Protein AF-A0A8T4JLV1-F1 (afdb_monomer_lite)

Secondary structure (DSSP, 8-state):
-----S-GGGHHHHHHHHHHHHHHHTT-SEEE--S-SGGGG---SSTT-----SS-HHHHHHHHHHHHHHHTS--EEE-TTTT--HHHHHHH-S-GGGGGG----SS--S--S-TTS-B-SSSHHHHHHHHHHHHHT-----BS--TTT-TT---HHHHHHHHHHHHHHH-TTSS-HHHHHHHHHTT-HHHHHHHHHHHHHHHHHHHHTT----HHHHHHHHHHHHHH-HHHHHHHHHHHHTT-S---TT-B--

pLDDT: mean 89.98, std 13.87, range [29.8, 98.81]

Structure (mmCIF, N/CA/C/O backbone):
data_AF-A0A8T4JLV1-F1
#
_entry.id   AF-A0A8T4JLV1-F1
#
loop_
_atom_site.group_PDB
_atom_site.id
_atom_site.type_symbol
_atom_site.label_atom_id
_atom_site.label_alt_id
_atom_site.label_comp_id
_atom_site.label_asym_id
_atom_site.label_entity_id
_atom_site.label_seq_id
_atom_site.pdbx_PDB_ins_code
_atom_site.Cartn_x
_atom_site.Cartn_y
_atom_site.Cartn_z
_atom_site.occupancy
_atom_site.B_iso_or_equiv
_atom_site.auth_seq_id
_atom_site.auth_comp_id
_atom_site.auth_asym_id
_atom_site.auth_atom_id
_atom_site.pdbx_PDB_model_num
ATOM 1 N N . PRO A 1 1 ? -9.465 26.070 -8.822 1.00 33.81 1 PRO A N 1
ATOM 2 C CA . PRO A 1 1 ? -9.390 26.276 -7.356 1.00 33.81 1 PRO A CA 1
ATOM 3 C C . PRO A 1 1 ? -10.645 25.724 -6.654 1.00 33.81 1 PRO A C 1
ATOM 5 O O . PRO A 1 1 ? -11.703 26.342 -6.712 1.00 33.81 1 PRO A O 1
ATOM 8 N N . MET A 1 2 ? -10.567 24.531 -6.053 1.00 29.80 2 MET A N 1
ATOM 9 C CA . MET A 1 2 ? -11.657 24.045 -5.199 1.00 29.80 2 MET A CA 1
ATOM 10 C C . MET A 1 2 ? -11.529 24.688 -3.819 1.00 29.80 2 MET A C 1
ATOM 12 O O . MET A 1 2 ? -10.683 24.286 -3.025 1.00 29.80 2 MET A O 1
ATOM 16 N N . TYR A 1 3 ? -12.393 25.656 -3.535 1.00 34.25 3 TYR A N 1
ATOM 17 C CA . TYR A 1 3 ? -12.687 26.097 -2.178 1.00 34.25 3 TYR A CA 1
ATOM 18 C C . TYR A 1 3 ? -13.429 24.958 -1.464 1.00 34.25 3 TYR A C 1
ATOM 20 O O . TYR A 1 3 ? -14.642 24.821 -1.598 1.00 34.25 3 TYR A O 1
ATOM 28 N N . SER A 1 4 ? -12.710 24.064 -0.778 1.00 41.25 4 SER A N 1
ATOM 29 C CA . SER A 1 4 ? -13.351 23.154 0.174 1.00 41.25 4 SER A CA 1
ATOM 30 C C . SER A 1 4 ? -13.390 23.835 1.537 1.00 41.25 4 SER A C 1
ATOM 32 O O . SER A 1 4 ? -12.412 23.788 2.282 1.00 41.25 4 SER A O 1
ATOM 34 N N . GLU A 1 5 ? -14.509 24.474 1.861 1.00 40.12 5 GLU A N 1
ATOM 35 C CA . GLU A 1 5 ? -14.804 24.857 3.239 1.00 40.12 5 GLU A CA 1
ATOM 36 C C . GLU A 1 5 ? -15.162 23.589 4.024 1.00 40.12 5 GLU A C 1
ATOM 38 O O . GLU A 1 5 ? -16.174 22.934 3.776 1.00 40.12 5 GLU A O 1
ATOM 43 N N . GLY A 1 6 ? -14.258 23.177 4.914 1.00 49.97 6 GLY A N 1
ATOM 44 C CA . GLY A 1 6 ? -14.399 21.988 5.749 1.00 49.97 6 GLY A CA 1
ATOM 45 C C . GLY A 1 6 ? -13.053 21.334 6.053 1.00 49.97 6 GLY A C 1
ATOM 46 O O . GLY A 1 6 ? -12.211 21.161 5.171 1.00 49.97 6 GLY A O 1
ATOM 47 N N . TYR A 1 7 ? -12.847 20.926 7.306 1.00 54.38 7 TYR A N 1
ATOM 48 C CA . TYR A 1 7 ? -11.649 20.194 7.719 1.00 54.38 7 TYR A CA 1
ATOM 49 C C . TYR A 1 7 ? -11.702 18.754 7.186 1.00 54.38 7 TYR A C 1
ATOM 51 O O . TYR A 1 7 ? -12.070 17.824 7.905 1.00 54.38 7 TYR A O 1
ATOM 59 N N . SER A 1 8 ? -11.314 18.549 5.920 1.00 63.25 8 SER A N 1
ATOM 60 C CA . SER A 1 8 ? -11.191 17.220 5.288 1.00 63.25 8 SER A CA 1
ATOM 61 C C . SER A 1 8 ? -10.374 16.240 6.144 1.00 63.25 8 SER A C 1
ATOM 63 O O . SER A 1 8 ? -10.657 15.043 6.166 1.00 63.25 8 SER A O 1
ATOM 65 N N . GLN A 1 9 ? -9.434 16.774 6.931 1.00 66.88 9 GLN A N 1
ATOM 66 C CA . GLN A 1 9 ? -8.598 16.076 7.906 1.00 66.88 9 GLN A CA 1
ATOM 67 C C . GLN A 1 9 ? -9.385 15.304 8.983 1.00 66.88 9 GLN A C 1
ATOM 69 O O . GLN A 1 9 ? -8.886 14.295 9.472 1.00 66.88 9 GLN A O 1
ATOM 74 N N . LEU A 1 10 ? -10.613 15.716 9.328 1.00 73.94 10 LEU A N 1
ATOM 75 C CA . LEU A 1 10 ? -11.436 15.072 10.368 1.00 73.94 10 LEU A CA 1
ATOM 76 C C . LEU A 1 10 ? -12.445 14.054 9.824 1.00 73.94 10 LEU A C 1
ATOM 78 O O . LEU A 1 10 ? -13.174 13.427 10.593 1.00 73.94 10 LEU A O 1
ATOM 82 N N . ARG A 1 11 ? -12.491 13.840 8.506 1.00 81.06 11 ARG A N 1
ATOM 83 C CA . ARG A 1 11 ? -13.466 12.935 7.884 1.00 81.06 11 ARG A CA 1
ATOM 84 C C . ARG A 1 11 ? -13.368 11.504 8.417 1.00 81.06 11 ARG A C 1
ATOM 86 O O . ARG A 1 11 ? -14.382 10.891 8.730 1.00 81.06 11 ARG A O 1
ATOM 93 N N . GLY A 1 12 ? -12.150 10.983 8.561 1.00 82.75 12 GLY A N 1
ATOM 94 C CA . GLY A 1 12 ? -11.947 9.643 9.115 1.00 82.75 12 GLY A CA 1
ATOM 95 C C . GLY A 1 12 ? -12.344 9.530 10.580 1.00 82.75 12 GLY A C 1
ATOM 96 O O . GLY A 1 12 ? -12.951 8.540 10.978 1.00 82.75 12 GLY A O 1
ATOM 97 N N . PHE A 1 13 ? -12.088 10.581 11.362 1.00 88.56 13 PHE A N 1
ATOM 98 C CA . PHE A 1 13 ? -12.546 10.663 12.744 1.00 88.56 13 PHE A CA 1
ATOM 99 C C . PHE A 1 13 ? -14.074 10.564 12.822 1.00 88.56 13 PHE A C 1
ATOM 101 O O . PHE A 1 13 ? -14.594 9.741 13.571 1.00 88.56 13 PHE A O 1
ATOM 108 N N . PHE A 1 14 ? -14.787 11.327 11.987 1.00 89.25 14 PHE A N 1
ATOM 109 C CA . PHE A 1 14 ? -16.244 11.251 11.891 1.00 89.25 14 PHE A CA 1
ATOM 110 C C . PHE A 1 14 ? -16.726 9.843 11.508 1.00 89.25 14 PHE A C 1
ATOM 112 O O . PHE A 1 14 ? -17.541 9.275 12.228 1.00 89.25 14 PHE A O 1
ATOM 119 N N . TYR A 1 15 ? -16.179 9.236 10.447 1.00 90.50 15 TYR A N 1
ATOM 120 C CA . TYR A 1 15 ? -16.580 7.892 10.003 1.00 90.50 15 TYR A CA 1
ATOM 121 C C . TYR A 1 15 ? -16.406 6.828 11.083 1.00 90.50 15 TYR A C 1
ATOM 123 O O . TYR A 1 15 ? -17.298 6.008 11.304 1.00 90.50 15 TYR A O 1
ATOM 131 N N . VAL A 1 16 ? -15.275 6.856 11.785 1.00 92.69 16 VAL A N 1
ATOM 132 C CA . VAL A 1 16 ? -14.993 5.889 12.845 1.00 92.69 16 VAL A CA 1
ATOM 133 C C . VAL A 1 16 ? -15.922 6.104 14.040 1.00 92.69 16 VAL A C 1
ATOM 135 O O . VAL A 1 16 ? -16.451 5.128 14.566 1.00 92.69 16 VAL A O 1
ATOM 138 N N . LEU A 1 17 ? -16.199 7.353 14.431 1.00 93.94 17 LEU A N 1
ATOM 139 C CA . LEU A 1 17 ? -17.166 7.642 15.494 1.00 93.94 17 LEU A CA 1
ATOM 140 C C . LEU A 1 17 ? -18.595 7.227 15.126 1.00 93.94 17 LEU A C 1
ATOM 142 O O . LEU A 1 17 ? -19.293 6.656 15.964 1.00 93.94 17 LEU A O 1
ATOM 146 N N . SER A 1 18 ? -19.028 7.454 13.884 1.00 94.50 18 SER A N 1
ATOM 147 C CA . SER A 1 18 ? -20.318 6.953 13.393 1.00 94.50 18 SER A CA 1
ATOM 148 C C . SER A 1 18 ? -20.384 5.425 13.472 1.00 94.50 18 SER A C 1
ATOM 150 O O . SER A 1 18 ? -21.377 4.870 13.947 1.00 94.50 18 SER A O 1
ATOM 152 N N . GLY A 1 19 ? -19.298 4.743 13.092 1.00 94.88 19 GLY A N 1
ATOM 153 C CA . GLY A 1 19 ? -19.145 3.302 13.280 1.00 94.88 19 GLY A CA 1
ATOM 154 C C . GLY A 1 19 ? -19.264 2.885 14.749 1.00 94.88 19 GLY A C 1
ATOM 155 O O . GLY A 1 19 ? -19.955 1.913 15.052 1.00 94.88 19 GLY A O 1
ATOM 156 N N . SER A 1 20 ? -18.662 3.641 15.672 1.00 96.12 20 SER A N 1
ATOM 157 C CA . SER A 1 20 ? -18.755 3.407 17.120 1.00 96.12 20 SER A CA 1
ATOM 158 C C . SER A 1 20 ? -20.165 3.539 17.672 1.00 96.12 20 SER A C 1
ATOM 160 O O . SER A 1 20 ? -20.580 2.687 18.458 1.00 96.12 20 SER A O 1
ATOM 162 N N . ILE A 1 21 ? -20.922 4.549 17.234 1.00 96.75 21 ILE A N 1
ATOM 163 C CA . ILE A 1 21 ? -22.336 4.702 17.600 1.00 96.75 21 ILE A CA 1
ATOM 164 C C . ILE A 1 21 ? -23.115 3.458 17.168 1.00 96.75 21 ILE A C 1
ATOM 166 O O . ILE A 1 21 ? -23.803 2.841 17.982 1.00 96.75 21 ILE A O 1
ATOM 170 N N . TYR A 1 22 ? -22.968 3.047 15.906 1.00 96.81 22 TYR A N 1
ATOM 171 C CA . TYR A 1 22 ? -23.668 1.876 15.382 1.00 96.81 22 TYR A CA 1
ATOM 172 C C . TYR A 1 22 ? -23.269 0.586 16.112 1.00 96.81 22 TYR A C 1
ATOM 174 O O . TYR A 1 22 ? -24.130 -0.203 16.505 1.00 96.81 22 TYR A O 1
ATOM 182 N N . ALA A 1 23 ? -21.971 0.390 16.355 1.00 96.56 23 ALA A N 1
ATOM 183 C CA . ALA A 1 23 ? -21.460 -0.755 17.097 1.00 96.56 23 ALA A CA 1
ATOM 184 C C . ALA A 1 23 ? -22.033 -0.811 18.518 1.00 96.56 23 ALA A C 1
ATOM 186 O O . ALA A 1 23 ? -22.424 -1.884 18.980 1.00 96.56 23 ALA A O 1
ATOM 187 N N . ASN A 1 24 ? -22.143 0.336 19.195 1.00 95.69 24 ASN A N 1
ATOM 188 C CA . ASN A 1 24 ? -22.768 0.415 20.508 1.00 95.69 24 ASN A CA 1
ATOM 189 C C . ASN A 1 24 ? -24.252 0.018 20.454 1.00 95.69 24 ASN A C 1
ATOM 191 O O . ASN A 1 24 ? -24.665 -0.870 21.196 1.00 95.69 24 ASN A O 1
ATOM 195 N N . LEU A 1 25 ? -25.024 0.595 19.524 1.00 96.62 25 LEU A N 1
ATOM 196 C CA . LEU A 1 25 ? -26.450 0.286 19.340 1.00 96.62 25 LEU A CA 1
ATOM 197 C C . LEU A 1 25 ? -26.708 -1.194 19.021 1.00 96.62 25 LEU A C 1
ATOM 199 O O . LEU A 1 25 ? -27.729 -1.749 19.418 1.00 96.62 25 LEU A O 1
ATOM 203 N N . LYS A 1 26 ? -25.785 -1.849 18.311 1.00 97.19 26 LYS A N 1
ATOM 204 C CA . LYS A 1 26 ? -25.859 -3.281 17.981 1.00 97.19 26 LYS A CA 1
ATOM 205 C C . LYS A 1 26 ? -25.170 -4.188 18.997 1.00 97.19 26 LYS A C 1
ATOM 207 O O . LYS A 1 26 ? -25.025 -5.379 18.743 1.00 97.19 26 LYS A O 1
ATOM 212 N N . ASN A 1 27 ? -24.731 -3.651 20.136 1.00 95.62 27 ASN A N 1
ATOM 213 C CA . ASN A 1 27 ? -23.959 -4.373 21.147 1.00 95.62 27 ASN A CA 1
ATOM 214 C C . ASN A 1 27 ? -22.678 -5.050 20.620 1.00 95.62 27 ASN A C 1
ATOM 216 O O . ASN A 1 27 ? -22.090 -5.886 21.312 1.00 95.62 27 ASN A O 1
ATOM 220 N N . ALA A 1 28 ? -22.168 -4.632 19.462 1.00 96.31 28 ALA A N 1
ATOM 221 C CA . ALA A 1 28 ? -20.918 -5.126 18.912 1.00 96.31 28 ALA A CA 1
ATOM 222 C C . ALA A 1 28 ? -19.736 -4.759 19.825 1.00 96.31 28 ALA A C 1
ATOM 224 O O . ALA A 1 28 ? -19.749 -3.758 20.549 1.00 96.31 28 ALA A O 1
ATOM 225 N N . LYS A 1 29 ? -18.711 -5.613 19.818 1.00 94.62 29 LYS A N 1
ATOM 226 C CA . LYS A 1 29 ? -17.467 -5.424 20.586 1.00 94.62 29 LYS A CA 1
ATOM 227 C C . LYS A 1 29 ? -16.304 -4.959 19.711 1.00 94.62 29 LYS A C 1
ATOM 229 O O . LYS A 1 29 ? -15.265 -4.568 20.239 1.00 94.62 29 LYS A O 1
ATOM 234 N N . GLN A 1 30 ? -16.462 -5.049 18.393 1.00 96.06 30 GLN A N 1
ATOM 235 C CA . GLN A 1 30 ? -15.403 -4.858 17.414 1.00 96.06 30 GLN A CA 1
ATOM 236 C C . GLN A 1 30 ? -15.885 -3.988 16.257 1.00 96.06 30 GLN A C 1
ATOM 238 O O . GLN A 1 30 ? -17.027 -4.110 15.818 1.00 96.06 30 GLN A O 1
ATOM 243 N N . ILE A 1 31 ? -14.981 -3.151 15.756 1.00 96.06 31 ILE A N 1
ATOM 244 C CA . ILE A 1 31 ? -15.125 -2.413 14.503 1.00 96.06 31 ILE A CA 1
ATOM 245 C C . ILE A 1 31 ? -13.941 -2.774 13.626 1.00 96.06 31 ILE A C 1
ATOM 247 O O . ILE A 1 31 ? -12.799 -2.600 14.044 1.00 96.06 31 ILE A O 1
ATOM 251 N N . PHE A 1 32 ? -14.210 -3.253 12.416 1.00 96.44 32 PHE A N 1
ATOM 252 C CA . PHE A 1 32 ? -13.172 -3.520 11.429 1.00 96.44 32 PHE A CA 1
ATOM 253 C C . PHE A 1 32 ? -12.915 -2.270 10.595 1.00 96.44 32 PHE A C 1
ATOM 255 O O . PHE A 1 32 ? -13.824 -1.733 9.966 1.00 96.44 32 PHE A O 1
ATOM 262 N N . ILE A 1 33 ? -11.664 -1.825 10.580 1.00 95.50 33 ILE A N 1
ATOM 263 C CA . ILE A 1 33 ? -11.191 -0.689 9.795 1.00 95.50 33 ILE A CA 1
ATOM 264 C C . ILE A 1 33 ? -10.319 -1.253 8.677 1.00 95.50 33 ILE A C 1
ATOM 266 O O . ILE A 1 33 ? -9.163 -1.626 8.883 1.00 95.50 33 ILE A O 1
ATOM 270 N N . THR A 1 34 ? -10.905 -1.373 7.490 1.00 93.25 34 THR A N 1
ATOM 271 C CA . THR A 1 34 ? -10.303 -2.085 6.353 1.00 93.25 34 THR A CA 1
ATOM 272 C C . THR A 1 34 ? -9.511 -1.181 5.412 1.00 93.25 34 THR A C 1
ATOM 274 O O . THR A 1 34 ? -8.708 -1.682 4.630 1.00 93.25 34 THR A O 1
ATOM 277 N N . GLU A 1 35 ? -9.681 0.141 5.498 1.00 89.62 35 GLU A N 1
ATOM 278 C CA . GLU A 1 35 ? -8.836 1.128 4.812 1.00 89.62 35 GLU A CA 1
ATOM 279 C C . GLU A 1 35 ? -7.519 1.315 5.588 1.00 89.62 35 GLU A C 1
ATOM 281 O O . GLU A 1 35 ? -7.279 2.338 6.221 1.00 89.62 35 GLU A O 1
ATOM 286 N N . CYS A 1 36 ? -6.673 0.289 5.607 1.00 91.94 36 CYS A N 1
ATOM 287 C CA . CYS A 1 36 ? -5.361 0.308 6.257 1.00 91.94 36 CYS A CA 1
ATOM 288 C C . CYS A 1 36 ? -4.278 -0.301 5.349 1.00 91.94 36 CYS A C 1
ATOM 290 O O . CYS A 1 36 ? -4.576 -0.825 4.275 1.00 91.94 36 CYS A O 1
ATOM 292 N N . GLY A 1 37 ? -3.012 -0.165 5.749 1.00 94.75 37 GLY A N 1
ATOM 293 C CA . GLY A 1 37 ? -1.842 -0.527 4.944 1.00 94.75 37 GLY A CA 1
ATOM 294 C C . GLY A 1 37 ? -0.901 0.671 4.764 1.00 94.75 37 GLY A C 1
ATOM 295 O O . GLY A 1 37 ? -0.980 1.621 5.537 1.00 94.75 37 GLY A O 1
ATOM 296 N N . PRO A 1 38 ? -0.026 0.695 3.744 1.00 94.94 38 PRO A N 1
ATOM 297 C CA . PRO A 1 38 ? 0.956 1.769 3.557 1.00 94.94 38 PRO A CA 1
ATOM 298 C C . PRO A 1 38 ? 0.347 3.179 3.537 1.00 94.94 38 PRO A C 1
ATOM 300 O O . PRO A 1 38 ? 0.892 4.104 4.133 1.00 94.94 38 PRO A O 1
ATOM 303 N N . THR A 1 39 ? -0.818 3.343 2.906 1.00 90.38 39 THR A N 1
ATOM 304 C CA . THR A 1 39 ? -1.464 4.651 2.723 1.00 90.38 39 THR A CA 1
ATOM 305 C C . THR A 1 39 ? -1.964 5.276 4.027 1.00 90.38 39 THR A C 1
ATOM 307 O O . THR A 1 39 ? -2.104 6.494 4.092 1.00 90.38 39 THR A O 1
ATOM 310 N N . MET A 1 40 ? -2.177 4.488 5.090 1.00 92.31 40 MET A N 1
ATOM 311 C CA . MET A 1 40 ? -2.604 5.023 6.390 1.00 92.31 40 MET A CA 1
ATOM 312 C C . MET A 1 40 ? -1.504 5.834 7.089 1.00 92.31 40 MET A C 1
ATOM 314 O O . MET A 1 40 ? -1.811 6.670 7.933 1.00 92.31 40 MET A O 1
ATOM 318 N N . TYR A 1 41 ? -0.235 5.592 6.741 1.00 91.75 41 TYR A N 1
ATOM 319 C CA . TYR A 1 41 ? 0.924 6.304 7.290 1.00 91.75 41 TYR A CA 1
ATOM 320 C C . TYR A 1 41 ? 1.316 7.523 6.459 1.00 91.75 41 TYR A C 1
ATOM 322 O O . TYR A 1 41 ? 2.354 8.114 6.729 1.00 91.75 41 TYR A O 1
ATOM 330 N N . GLN A 1 42 ? 0.503 7.887 5.461 1.00 83.50 42 GLN A N 1
ATOM 331 C CA . GLN A 1 42 ? 0.612 9.150 4.735 1.00 83.50 42 GLN A CA 1
ATOM 332 C C . GLN A 1 42 ? 2.036 9.453 4.251 1.00 83.50 42 GLN A C 1
ATOM 334 O O . GLN A 1 42 ? 2.690 10.354 4.773 1.00 83.50 42 GLN A O 1
ATOM 339 N N . MET A 1 43 ? 2.525 8.700 3.261 1.00 80.88 43 MET A N 1
ATOM 340 C CA . MET A 1 43 ? 3.782 9.065 2.601 1.00 80.88 43 MET A CA 1
ATOM 341 C C . MET A 1 43 ? 3.676 10.491 2.074 1.00 80.88 43 MET A C 1
ATOM 343 O O . MET A 1 43 ? 2.822 10.766 1.232 1.00 80.88 43 MET A O 1
ATOM 347 N N . ARG A 1 44 ? 4.543 11.365 2.576 1.00 82.75 44 ARG A N 1
ATOM 348 C CA . ARG A 1 44 ? 4.767 12.686 2.003 1.00 82.75 44 ARG A CA 1
ATOM 349 C C . ARG A 1 44 ? 5.814 12.534 0.911 1.00 82.75 44 ARG A C 1
ATOM 351 O O . ARG A 1 44 ? 6.849 11.923 1.151 1.00 82.75 44 ARG A O 1
ATOM 358 N N . PHE A 1 45 ? 5.524 13.046 -0.275 1.00 83.44 45 PHE A N 1
ATOM 359 C CA . PHE A 1 45 ? 6.475 13.183 -1.375 1.00 83.44 45 PHE A CA 1
ATOM 360 C C . PHE A 1 45 ? 7.162 14.551 -1.349 1.00 83.44 45 PHE A C 1
ATOM 362 O O . PHE A 1 45 ? 8.237 14.701 -1.915 1.00 83.44 45 PHE A O 1
ATOM 369 N N . SER A 1 46 ? 6.557 15.527 -0.670 1.00 77.25 46 SER A N 1
ATOM 370 C CA . SER A 1 46 ? 7.092 16.867 -0.449 1.00 77.25 46 SER A CA 1
ATOM 371 C C . SER A 1 46 ? 6.745 17.375 0.958 1.00 77.25 46 SER A C 1
ATOM 373 O O . SER A 1 46 ? 5.690 17.015 1.495 1.00 77.25 46 SER A O 1
ATOM 375 N N . PRO A 1 47 ? 7.552 18.276 1.554 1.00 71.25 47 PRO A N 1
ATOM 376 C CA . PRO A 1 47 ? 7.213 18.940 2.815 1.00 71.25 47 PRO A CA 1
ATOM 377 C C . PRO A 1 47 ? 5.853 19.656 2.816 1.00 71.25 47 PRO A C 1
ATOM 379 O O . PRO A 1 47 ? 5.240 19.795 3.873 1.00 71.25 47 PRO A O 1
ATOM 382 N N . MET A 1 48 ? 5.372 20.097 1.648 1.00 72.62 48 MET A N 1
ATOM 383 C CA . MET A 1 48 ? 4.111 20.839 1.505 1.00 72.62 48 MET A CA 1
ATOM 384 C C . MET A 1 48 ? 2.891 19.941 1.239 1.00 72.62 48 MET A C 1
ATOM 386 O O . MET A 1 48 ? 1.783 20.451 1.055 1.00 72.62 48 MET A O 1
ATOM 390 N N . ASP A 1 49 ? 3.061 18.616 1.233 1.00 68.31 49 ASP A N 1
ATOM 391 C CA . ASP A 1 49 ? 1.961 17.690 0.976 1.00 68.31 49 ASP A CA 1
ATOM 392 C C . ASP A 1 49 ? 0.926 17.710 2.106 1.00 68.31 49 ASP A C 1
ATOM 394 O O . ASP A 1 49 ? 1.179 17.314 3.248 1.00 68.31 49 ASP A O 1
ATOM 398 N N . SER A 1 50 ? -0.297 18.115 1.763 1.00 64.69 50 SER A N 1
ATOM 399 C CA . SER A 1 50 ? -1.450 18.021 2.655 1.00 64.69 50 SER A CA 1
ATOM 400 C C . SER A 1 50 ? -2.182 16.703 2.426 1.00 64.69 50 SER A C 1
ATOM 402 O O . SER A 1 50 ? -2.819 16.498 1.392 1.00 64.69 50 SER A O 1
ATOM 404 N N . ILE A 1 51 ? -2.109 15.795 3.402 1.00 69.75 51 ILE A N 1
ATOM 405 C CA . ILE A 1 51 ? -2.695 14.455 3.294 1.00 69.75 51 ILE A CA 1
ATOM 406 C C . ILE A 1 51 ? -3.839 14.313 4.299 1.00 69.75 51 ILE A C 1
ATOM 408 O O . ILE A 1 51 ? -3.694 14.570 5.496 1.00 69.75 51 ILE A O 1
ATOM 412 N N . THR A 1 52 ? -5.004 13.864 3.828 1.00 69.81 52 THR A N 1
ATOM 413 C CA . THR A 1 52 ? -6.154 13.588 4.699 1.00 69.81 52 THR A CA 1
ATOM 414 C C . THR A 1 52 ? -5.857 12.423 5.649 1.00 69.81 52 THR A C 1
ATOM 416 O O . THR A 1 52 ? -5.531 11.321 5.207 1.00 69.81 52 THR A O 1
ATOM 419 N N . MET A 1 53 ? -5.986 12.647 6.962 1.00 76.75 53 MET A N 1
ATOM 420 C CA . MET A 1 53 ? -5.728 11.644 8.008 1.00 76.75 53 MET A CA 1
ATOM 421 C C . MET A 1 53 ? -6.957 10.758 8.252 1.00 76.75 53 MET A C 1
ATOM 423 O O . MET A 1 53 ? -7.538 10.782 9.333 1.00 76.75 53 MET A O 1
ATOM 427 N N . THR A 1 54 ? -7.394 9.977 7.258 1.00 81.12 54 THR A N 1
ATOM 428 C CA . THR A 1 54 ? -8.617 9.168 7.420 1.00 81.12 54 THR A CA 1
ATOM 429 C C . THR A 1 54 ? -8.418 8.049 8.452 1.00 81.12 54 THR A C 1
ATOM 431 O O . THR A 1 54 ? -9.110 7.989 9.464 1.00 81.12 54 THR A O 1
ATOM 434 N N . THR A 1 55 ? -7.440 7.173 8.224 1.00 90.50 55 THR A N 1
ATOM 435 C CA . THR A 1 55 ? -7.190 5.981 9.054 1.00 90.50 55 THR A CA 1
ATOM 436 C C . THR A 1 55 ? -5.821 5.996 9.720 1.00 90.50 55 THR A C 1
ATOM 438 O O . THR A 1 55 ? -5.316 4.961 10.152 1.00 90.50 55 THR A 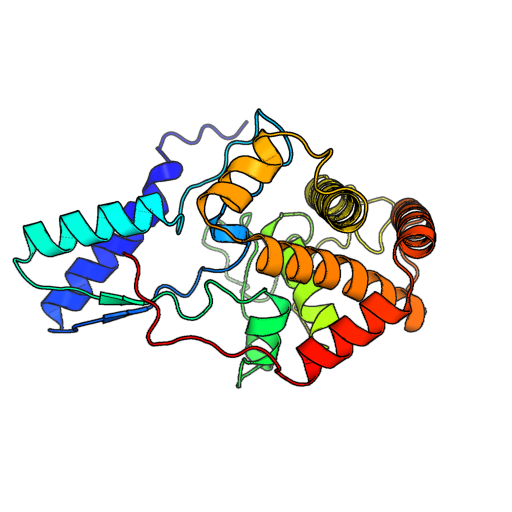O 1
ATOM 441 N N . HIS A 1 56 ? -5.219 7.180 9.839 1.00 92.00 56 HIS A N 1
ATOM 442 C CA . HIS A 1 56 ? -3.928 7.341 10.495 1.00 92.00 56 HIS A CA 1
ATOM 443 C C . HIS A 1 56 ? -3.976 6.807 11.942 1.00 92.00 56 HIS A C 1
ATOM 445 O O . HIS A 1 56 ? -4.955 7.089 12.646 1.00 92.00 56 HIS A O 1
ATOM 451 N N . PRO A 1 57 ? -2.940 6.093 12.434 1.00 92.69 57 PRO A N 1
ATOM 452 C CA . PRO A 1 57 ? -2.935 5.515 13.782 1.00 92.69 57 PRO A CA 1
ATOM 453 C C . PRO A 1 57 ? -3.305 6.508 14.890 1.00 92.69 57 PRO A C 1
ATOM 455 O O . PRO A 1 57 ? -4.084 6.176 15.785 1.00 92.69 57 PRO A O 1
ATOM 458 N N . PHE A 1 58 ? -2.807 7.746 14.798 1.00 90.69 58 PHE A N 1
ATOM 459 C CA . PHE A 1 58 ? -3.177 8.831 15.711 1.00 90.69 58 PHE A CA 1
ATOM 460 C C . PHE A 1 58 ? -4.694 9.073 15.742 1.00 90.69 58 PHE A C 1
ATOM 462 O O . PHE A 1 58 ? -5.297 9.055 16.815 1.00 90.69 58 PHE A O 1
ATOM 469 N N . VAL A 1 59 ? -5.326 9.250 14.576 1.00 90.94 59 VAL A N 1
ATOM 470 C CA . VAL A 1 59 ? -6.767 9.524 14.460 1.00 90.94 59 VAL A CA 1
ATOM 471 C C . VAL A 1 59 ? -7.580 8.362 15.015 1.00 90.94 59 VAL A C 1
ATOM 473 O O . VAL A 1 59 ? -8.497 8.579 15.808 1.00 90.94 59 VAL A O 1
ATOM 476 N N . LEU A 1 60 ? -7.195 7.128 14.683 1.00 94.31 60 LEU A N 1
ATOM 477 C CA . LEU A 1 60 ? -7.873 5.935 15.181 1.00 94.31 60 LEU A CA 1
ATOM 478 C C . LEU A 1 60 ? -7.760 5.794 16.705 1.00 94.31 60 LEU A C 1
ATOM 480 O O . LEU A 1 60 ? -8.757 5.494 17.361 1.00 94.31 60 LEU A O 1
ATOM 484 N N . SER A 1 61 ? -6.582 6.048 17.286 1.00 94.44 61 SER A N 1
ATOM 485 C CA . SER A 1 61 ? -6.377 5.971 18.741 1.00 94.44 61 SER A CA 1
ATOM 486 C C . SER A 1 61 ? -7.209 7.027 19.479 1.00 94.44 61 SER A C 1
ATOM 488 O O . SER A 1 61 ? -7.835 6.732 20.499 1.00 94.44 61 SER A O 1
ATOM 490 N N . LYS A 1 62 ? -7.297 8.254 18.943 1.00 94.00 62 LYS A N 1
ATOM 491 C CA . LYS A 1 62 ? -8.146 9.312 19.516 1.00 94.00 62 LYS A CA 1
ATOM 492 C C . LYS A 1 62 ? -9.634 8.983 19.393 1.00 94.00 62 LYS A C 1
ATOM 494 O O . LYS A 1 62 ? -10.356 9.117 20.379 1.00 94.00 62 LYS A O 1
ATOM 499 N N . ALA A 1 63 ? -10.079 8.502 18.231 1.00 94.50 63 ALA A N 1
ATOM 500 C CA . ALA A 1 63 ? -11.468 8.101 18.016 1.00 94.50 63 ALA A CA 1
ATOM 501 C C . ALA A 1 63 ? -11.879 6.948 18.944 1.00 94.50 63 ALA A C 1
ATOM 503 O O . ALA A 1 63 ? -12.972 6.972 19.514 1.00 94.50 63 ALA A O 1
ATOM 504 N N . LYS A 1 64 ? -10.985 5.973 19.161 1.00 95.56 64 LYS A N 1
ATOM 505 C CA . LYS A 1 64 ? -11.200 4.856 20.087 1.00 95.56 64 LYS A CA 1
ATOM 506 C C . LYS A 1 64 ? -11.389 5.353 21.517 1.00 95.56 64 LYS A C 1
ATOM 508 O O . LYS A 1 64 ? -12.417 5.067 22.120 1.00 95.56 64 LYS A O 1
ATOM 513 N N . LYS A 1 65 ? -10.449 6.158 22.027 1.00 95.75 65 LYS A N 1
ATOM 514 C CA . LYS A 1 65 ? -10.514 6.715 23.390 1.00 95.75 65 LYS A CA 1
ATOM 515 C C . LYS A 1 65 ? -11.801 7.500 23.630 1.00 95.75 65 LYS A C 1
ATOM 517 O O . LYS A 1 65 ? -12.442 7.321 24.661 1.00 95.75 65 LYS A O 1
ATOM 522 N N . LEU A 1 66 ? -12.198 8.336 22.669 1.00 96.00 66 LEU A N 1
ATOM 523 C CA . LEU A 1 66 ? -13.443 9.094 22.770 1.00 96.00 66 LEU A CA 1
ATOM 524 C C . LEU A 1 66 ? -14.674 8.177 22.768 1.00 96.00 66 LEU A C 1
ATOM 526 O O . LEU A 1 66 ? -15.581 8.374 23.571 1.00 96.00 66 LEU A O 1
ATOM 530 N N . SER A 1 67 ? -14.688 7.156 21.908 1.00 95.69 67 SER A N 1
ATOM 531 C CA . SER A 1 67 ? -15.783 6.180 21.846 1.00 95.69 67 SER A CA 1
ATOM 532 C C . SER A 1 67 ? -15.939 5.430 23.172 1.00 95.69 67 SER A C 1
ATOM 534 O O . SER A 1 67 ? -17.045 5.322 23.695 1.00 95.69 67 SER A O 1
ATOM 536 N N . GLU A 1 68 ? -14.836 4.949 23.749 1.00 95.44 68 GLU A N 1
ATOM 537 C CA . GLU A 1 68 ? -14.858 4.215 25.019 1.00 95.44 68 GLU A CA 1
ATOM 538 C C . GLU A 1 68 ? -15.313 5.097 26.189 1.00 95.44 68 GLU A C 1
ATOM 540 O O . GLU A 1 68 ? -16.068 4.633 27.046 1.00 95.44 68 GLU A O 1
ATOM 545 N N . LEU A 1 69 ? -14.921 6.378 26.191 1.00 96.38 69 LEU A N 1
ATOM 546 C CA . LEU A 1 69 ? -15.372 7.360 27.177 1.00 96.38 69 LEU A CA 1
ATOM 547 C C . LEU A 1 69 ? -16.879 7.631 27.065 1.00 96.38 69 LEU A C 1
ATOM 549 O O . LEU A 1 69 ? -17.581 7.627 28.074 1.00 96.38 69 LEU A O 1
ATOM 553 N N . PHE A 1 70 ? -17.377 7.847 25.846 1.00 95.94 70 PHE A N 1
ATOM 554 C CA . PHE A 1 70 ? -18.770 8.223 25.608 1.00 95.94 70 PHE A CA 1
ATOM 555 C C . PHE A 1 70 ? -19.740 7.070 25.895 1.00 95.94 70 PHE A C 1
ATOM 557 O O . PHE A 1 70 ? -20.756 7.260 26.559 1.00 95.94 70 PHE A O 1
ATOM 564 N N . PHE A 1 71 ? -19.410 5.856 25.447 1.00 95.50 71 PHE A N 1
ATOM 565 C CA . PHE A 1 71 ? -20.271 4.681 25.627 1.00 95.50 71 PHE A CA 1
ATOM 566 C C . PHE A 1 71 ? -20.013 3.921 26.930 1.00 95.50 71 PHE A C 1
ATOM 568 O O . PHE A 1 71 ? -20.724 2.959 27.215 1.00 95.50 71 PHE A O 1
ATOM 575 N N . LYS A 1 72 ? -18.991 4.312 27.710 1.00 95.06 72 LYS A N 1
ATOM 576 C CA . LYS A 1 72 ? -18.538 3.601 28.921 1.00 95.06 72 LYS A CA 1
ATOM 5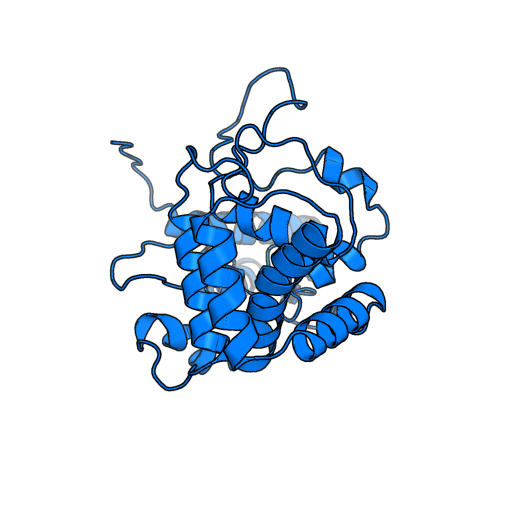77 C C . LYS A 1 72 ? -18.345 2.096 28.677 1.00 95.06 72 LYS A C 1
ATOM 579 O O . LYS A 1 72 ? -18.630 1.262 29.535 1.00 95.06 72 LYS A O 1
ATOM 584 N N . LYS A 1 73 ? -17.879 1.745 27.477 1.00 93.62 73 LYS A N 1
ATOM 585 C CA . LYS A 1 73 ? -17.742 0.370 26.988 1.00 93.62 73 LYS A CA 1
ATOM 586 C C . LYS A 1 73 ? -16.448 0.241 26.205 1.00 93.62 73 LYS A C 1
ATOM 588 O O . LYS A 1 73 ? -16.142 1.084 25.370 1.00 93.62 73 LYS A O 1
ATOM 593 N N . LYS A 1 74 ? -15.725 -0.857 26.430 1.00 94.25 74 LYS A N 1
ATOM 594 C CA . LYS A 1 74 ? -14.544 -1.202 25.634 1.00 94.25 74 LYS A CA 1
ATOM 595 C C . LYS A 1 74 ? -14.953 -1.537 24.200 1.00 94.25 74 LYS A C 1
ATOM 597 O O . LYS A 1 74 ? -15.794 -2.417 23.991 1.00 94.25 74 LYS A O 1
ATOM 602 N N . LEU A 1 75 ? -14.328 -0.875 23.231 1.00 94.94 75 LEU A N 1
ATOM 603 C CA . LEU A 1 75 ? -14.604 -1.062 21.812 1.00 94.94 75 LEU A CA 1
ATOM 604 C C . LEU A 1 75 ? -13.295 -1.320 21.068 1.00 94.94 75 LEU A C 1
ATOM 606 O O . LEU A 1 75 ? -12.390 -0.489 21.027 1.00 94.94 75 LEU A O 1
ATOM 610 N N . ASN A 1 76 ? -13.181 -2.507 20.483 1.00 96.56 76 ASN A N 1
ATOM 611 C CA . ASN A 1 76 ? -11.952 -2.933 19.834 1.00 96.56 76 ASN A CA 1
ATOM 612 C C . ASN A 1 76 ? -11.951 -2.489 18.368 1.00 96.56 76 ASN A C 1
ATOM 614 O O . ASN A 1 76 ? -12.703 -3.022 17.554 1.00 96.56 76 ASN A O 1
ATOM 618 N N . PHE A 1 77 ? -11.089 -1.540 18.012 1.00 97.38 77 PHE A N 1
ATOM 619 C CA . PHE A 1 77 ? -10.850 -1.193 16.610 1.00 97.38 77 PHE A CA 1
ATOM 620 C C . PHE A 1 77 ? -9.816 -2.153 16.033 1.00 97.38 77 PHE A C 1
ATOM 622 O O . PHE A 1 77 ? -8.670 -2.160 16.482 1.00 97.38 77 PHE A O 1
ATOM 629 N N . VAL A 1 78 ? -10.232 -2.969 15.070 1.00 97.94 78 VAL A N 1
ATOM 630 C CA . VAL A 1 78 ? -9.421 -4.002 14.423 1.00 97.94 78 VAL A CA 1
ATOM 631 C C . VAL A 1 78 ? -8.938 -3.489 13.070 1.00 97.94 78 VAL A C 1
ATOM 633 O O . VAL A 1 78 ? -9.746 -3.049 12.255 1.00 97.94 78 VAL A O 1
ATOM 636 N N . ILE A 1 79 ? -7.634 -3.569 12.819 1.00 97.38 79 ILE A N 1
ATOM 637 C CA . ILE A 1 79 ? -6.972 -3.102 11.588 1.00 97.38 79 ILE A CA 1
ATOM 638 C C . ILE A 1 79 ? -6.278 -4.283 10.891 1.00 97.38 79 ILE A C 1
ATOM 640 O O . ILE A 1 79 ? -5.050 -4.390 10.900 1.00 97.38 79 ILE A O 1
ATOM 644 N N . PRO A 1 80 ? -7.050 -5.212 10.297 1.00 97.75 80 PRO A N 1
ATOM 645 C CA . PRO A 1 80 ? -6.531 -6.521 9.904 1.00 97.75 80 PRO A CA 1
ATOM 646 C C . PRO A 1 80 ? -5.489 -6.468 8.786 1.00 97.75 80 PRO A C 1
ATOM 648 O O . PRO A 1 80 ? -4.675 -7.380 8.655 1.00 97.75 80 PRO A O 1
ATOM 651 N N . PHE A 1 81 ? -5.497 -5.403 7.988 1.00 97.62 81 PHE A N 1
ATOM 652 C CA . PHE A 1 81 ? -4.631 -5.246 6.823 1.00 97.62 81 PHE A CA 1
ATOM 653 C C . PHE A 1 81 ? -3.506 -4.225 7.040 1.00 97.62 81 PHE A C 1
ATOM 655 O O . PHE A 1 81 ? -2.820 -3.871 6.089 1.00 97.62 81 PHE A O 1
ATOM 662 N N . GLU A 1 82 ? -3.280 -3.766 8.278 1.00 97.06 82 GLU A N 1
ATOM 663 C CA . GLU A 1 82 ? -2.310 -2.704 8.590 1.00 97.06 82 GLU A CA 1
ATOM 664 C C . GLU A 1 82 ? -0.891 -3.010 8.081 1.00 97.06 82 GLU A C 1
ATOM 666 O O . GLU A 1 82 ? -0.178 -2.125 7.615 1.00 97.06 82 GLU A O 1
ATOM 671 N N . ASP A 1 83 ? -0.481 -4.277 8.166 1.00 97.88 83 ASP A N 1
ATOM 672 C CA . ASP A 1 83 ? 0.834 -4.745 7.721 1.00 97.88 83 ASP A CA 1
ATOM 673 C C . ASP A 1 83 ? 0.810 -5.360 6.318 1.00 97.88 83 ASP A C 1
ATOM 675 O O . ASP A 1 83 ? 1.764 -6.046 5.942 1.00 97.88 83 ASP A O 1
ATOM 679 N N . LEU A 1 84 ? -0.245 -5.138 5.536 1.00 98.38 84 LEU A N 1
ATOM 680 C CA . LEU A 1 84 ? -0.359 -5.659 4.179 1.00 98.38 84 LEU A CA 1
ATOM 681 C C . LEU A 1 84 ? -0.330 -4.540 3.142 1.00 98.38 84 LEU A C 1
ATOM 683 O O . LEU A 1 84 ? -0.881 -3.459 3.334 1.00 98.38 84 LEU A O 1
ATOM 687 N N . THR A 1 85 ? 0.303 -4.811 2.006 1.00 98.50 85 THR A N 1
ATOM 688 C CA . THR A 1 85 ? 0.236 -3.935 0.832 1.00 98.50 85 THR A CA 1
ATOM 689 C C . THR A 1 85 ? -1.069 -4.141 0.061 1.00 98.50 85 THR A C 1
ATOM 691 O O . THR A 1 85 ? -1.759 -5.149 0.224 1.00 98.50 85 THR A O 1
ATOM 694 N N . LYS A 1 86 ? -1.391 -3.221 -0.858 1.00 97.38 86 LYS A N 1
ATOM 695 C CA . LYS A 1 86 ? -2.560 -3.362 -1.740 1.00 97.38 86 LYS A CA 1
ATOM 696 C C . LYS A 1 86 ? -2.515 -4.656 -2.558 1.00 97.38 86 LYS A C 1
ATOM 698 O O . LYS A 1 86 ? -3.541 -5.316 -2.679 1.00 97.38 86 LYS A O 1
ATOM 703 N N . ALA A 1 87 ? -1.340 -5.040 -3.065 1.00 98.50 87 ALA A N 1
ATOM 704 C CA . ALA A 1 87 ? -1.156 -6.287 -3.808 1.00 98.50 87 ALA A CA 1
ATOM 705 C C . ALA A 1 87 ? -1.408 -7.525 -2.929 1.00 98.50 87 ALA A C 1
ATOM 707 O O . ALA A 1 87 ? -2.050 -8.481 -3.361 1.00 98.50 87 ALA A O 1
ATOM 708 N N . GLU A 1 88 ? -0.936 -7.499 -1.678 1.00 98.56 88 GLU A N 1
ATOM 709 C CA . GLU A 1 88 ? -1.153 -8.578 -0.708 1.00 98.56 88 GLU A CA 1
ATOM 710 C C . GLU A 1 88 ? -2.635 -8.711 -0.345 1.00 98.56 88 GLU A C 1
ATOM 712 O O . GLU A 1 88 ? -3.189 -9.803 -0.466 1.00 98.56 88 GLU A O 1
ATOM 717 N N . VAL A 1 89 ? -3.297 -7.605 0.014 1.00 97.19 89 VAL A N 1
ATOM 718 C CA . VAL A 1 89 ? -4.743 -7.577 0.299 1.00 97.19 89 VAL A CA 1
ATOM 719 C C . VAL A 1 89 ? -5.538 -8.065 -0.905 1.00 97.19 89 VAL A C 1
ATOM 721 O O . VAL A 1 89 ? -6.430 -8.900 -0.762 1.00 97.19 89 VAL A O 1
ATOM 724 N N . ALA A 1 90 ? -5.198 -7.589 -2.104 1.00 97.06 90 ALA A N 1
ATOM 725 C CA . ALA A 1 90 ? -5.916 -7.972 -3.305 1.00 97.06 90 ALA A CA 1
ATOM 726 C C . ALA A 1 90 ? -5.796 -9.468 -3.593 1.00 97.06 90 ALA A C 1
ATOM 728 O O . ALA A 1 90 ? -6.799 -10.118 -3.880 1.00 97.06 90 ALA A O 1
ATOM 729 N N . LYS A 1 91 ? -4.599 -10.048 -3.437 1.00 97.50 91 LYS A N 1
ATOM 730 C CA . LYS A 1 91 ? -4.402 -11.482 -3.674 1.00 97.50 91 LYS A CA 1
ATOM 731 C C . LYS A 1 91 ? -5.124 -12.372 -2.661 1.00 97.50 91 LYS A C 1
ATOM 733 O O . LYS A 1 91 ? -5.417 -13.532 -2.961 1.00 97.50 91 LYS A O 1
ATOM 738 N N . LEU A 1 92 ? -5.385 -11.861 -1.463 1.00 96.94 92 LEU A N 1
ATOM 739 C CA . LEU A 1 92 ? -6.120 -12.571 -0.418 1.00 96.94 92 LEU A CA 1
ATOM 740 C C . LEU A 1 92 ? -7.639 -12.533 -0.621 1.00 96.94 92 LEU A C 1
ATOM 742 O O . LEU A 1 92 ? -8.322 -13.367 -0.032 1.00 96.94 92 LEU A O 1
ATOM 746 N N . ASN A 1 93 ? -8.159 -11.621 -1.448 1.00 94.44 93 ASN A N 1
ATOM 747 C CA . ASN A 1 93 ? -9.592 -11.483 -1.684 1.00 94.44 93 ASN A CA 1
ATOM 748 C C . ASN A 1 93 ? -10.179 -12.783 -2.284 1.00 94.44 93 ASN A C 1
ATOM 750 O O . ASN A 1 93 ? -9.738 -13.198 -3.360 1.00 94.44 93 ASN A O 1
ATOM 754 N N . PRO A 1 94 ? -11.160 -13.432 -1.625 1.00 95.06 94 PRO A N 1
ATOM 755 C CA . PRO A 1 94 ? -11.830 -14.613 -2.172 1.00 95.06 94 PRO A CA 1
ATOM 756 C C . PRO A 1 94 ? -12.742 -14.294 -3.367 1.00 95.06 94 PRO A C 1
ATOM 758 O O . PRO A 1 94 ? -13.123 -15.207 -4.091 1.00 95.06 94 PRO A O 1
ATOM 761 N N . PHE A 1 95 ? -13.057 -13.016 -3.597 1.00 94.94 95 PHE A N 1
ATOM 762 C CA . PHE A 1 95 ? -13.932 -12.536 -4.665 1.00 94.94 95 PHE A CA 1
ATOM 763 C C . PHE A 1 95 ? -13.186 -11.537 -5.571 1.00 94.94 95 PHE A C 1
ATOM 765 O O . PHE A 1 95 ? -13.458 -10.332 -5.527 1.00 94.94 95 PHE A O 1
ATOM 772 N N . PRO A 1 96 ? -12.201 -11.995 -6.367 1.00 92.62 96 PRO A N 1
ATOM 773 C CA . PRO A 1 96 ? -11.377 -11.115 -7.197 1.00 92.62 96 PRO A CA 1
ATOM 774 C C . PRO A 1 96 ? -12.191 -10.324 -8.230 1.00 92.62 96 PRO A C 1
ATOM 776 O O . PRO A 1 96 ? -11.850 -9.181 -8.517 1.00 92.62 96 PRO A O 1
ATOM 779 N N . ASP A 1 97 ? -13.305 -10.866 -8.721 1.00 90.81 97 ASP A N 1
ATOM 780 C CA . ASP A 1 97 ? -14.152 -10.180 -9.704 1.00 90.81 97 ASP A CA 1
ATOM 781 C C . ASP A 1 97 ? -14.796 -8.898 -9.160 1.00 90.81 97 ASP A C 1
ATOM 783 O O . ASP A 1 97 ? -15.097 -7.986 -9.928 1.00 90.81 97 ASP A O 1
ATOM 787 N N . LEU A 1 98 ? -14.923 -8.758 -7.831 1.00 90.31 98 LEU A N 1
ATOM 788 C CA . LEU A 1 98 ? -15.409 -7.520 -7.213 1.00 90.31 98 LEU A CA 1
ATOM 789 C C . LEU A 1 98 ? -14.453 -6.340 -7.429 1.00 90.31 98 LEU A C 1
ATOM 791 O O . LEU A 1 98 ? -14.843 -5.184 -7.244 1.00 90.31 98 LEU A O 1
ATOM 795 N N . PHE A 1 99 ? -13.206 -6.585 -7.851 1.00 90.31 99 PHE A N 1
ATOM 796 C CA . PHE A 1 99 ? -12.334 -5.496 -8.273 1.00 90.31 99 PHE A CA 1
ATOM 797 C C . PHE A 1 99 ? -12.934 -4.744 -9.465 1.00 90.31 99 PHE A C 1
ATOM 799 O O . PHE A 1 99 ? -12.953 -3.519 -9.421 1.00 90.31 99 PHE A O 1
ATOM 806 N N . LYS A 1 100 ? -13.578 -5.423 -10.416 1.00 88.12 100 LYS A N 1
ATOM 807 C CA . LYS A 1 100 ? -14.181 -4.810 -11.614 1.00 88.12 100 LYS A CA 1
ATOM 808 C C . LYS A 1 100 ? -15.327 -3.833 -11.329 1.00 88.12 100 LYS A C 1
ATOM 810 O O . LYS A 1 100 ? -15.700 -3.067 -12.207 1.00 88.12 100 LYS A O 1
ATOM 815 N N . ILE A 1 101 ? -15.881 -3.861 -10.117 1.00 85.69 101 ILE A N 1
ATOM 816 C CA . ILE A 1 101 ? -17.005 -3.007 -9.701 1.00 85.69 101 ILE A CA 1
ATOM 817 C C . ILE A 1 101 ? -16.691 -2.169 -8.454 1.00 85.69 101 ILE A C 1
ATOM 819 O O . ILE A 1 101 ? -17.585 -1.584 -7.852 1.00 85.69 101 ILE A O 1
ATOM 823 N N . SER A 1 102 ? -15.428 -2.143 -8.016 1.00 87.44 102 SER A N 1
ATOM 824 C CA . SER A 1 102 ? -14.999 -1.344 -6.865 1.00 87.44 102 SER A CA 1
ATOM 825 C C . SER A 1 102 ? -14.161 -0.152 -7.298 1.00 87.44 102 SER A C 1
ATOM 827 O O . SER A 1 102 ? -13.435 -0.193 -8.291 1.00 87.44 102 SER A O 1
ATOM 829 N N . HIS A 1 103 ? -14.202 0.903 -6.490 1.00 84.62 103 HIS A N 1
ATOM 830 C CA . HIS A 1 103 ? -13.601 2.188 -6.825 1.00 84.62 103 HIS A CA 1
ATOM 831 C C . HIS A 1 103 ? -12.510 2.564 -5.820 1.00 84.62 103 HIS A C 1
ATOM 833 O O . HIS A 1 103 ? -12.576 2.240 -4.633 1.00 84.62 103 HIS A O 1
ATOM 839 N N . SER A 1 104 ? -11.455 3.217 -6.302 1.00 86.88 104 SER A N 1
ATOM 840 C CA . SER A 1 104 ? -10.420 3.831 -5.448 1.00 86.88 104 SER A CA 1
ATOM 841 C C . SER A 1 104 ? -10.100 5.273 -5.853 1.00 86.88 104 SER A C 1
ATOM 843 O O . SER A 1 104 ? -9.294 5.931 -5.197 1.00 86.88 104 SER A O 1
ATOM 845 N N . CYS A 1 105 ? -10.751 5.760 -6.912 1.00 86.69 105 CYS A N 1
ATOM 846 C CA . CYS A 1 105 ? -10.689 7.131 -7.390 1.00 86.69 105 CYS A CA 1
ATOM 847 C C . CYS A 1 105 ? -11.231 8.118 -6.347 1.00 86.69 105 CYS A C 1
ATOM 849 O O . CYS A 1 105 ? -12.345 7.962 -5.851 1.00 86.69 105 CYS A O 1
ATOM 851 N N . ILE A 1 106 ? -10.459 9.169 -6.052 1.00 80.00 106 ILE A N 1
ATOM 852 C CA . ILE A 1 106 ? -10.899 10.284 -5.194 1.00 80.00 106 ILE A CA 1
ATOM 853 C C . ILE A 1 106 ? -11.734 11.322 -5.961 1.00 80.00 106 ILE A C 1
ATOM 855 O O . ILE A 1 106 ? -12.501 12.068 -5.353 1.00 80.00 106 ILE A O 1
ATOM 859 N N . GLY A 1 107 ? -11.589 11.367 -7.289 1.00 70.25 107 GLY A N 1
ATOM 860 C CA . GLY A 1 107 ? -12.335 12.262 -8.176 1.00 70.25 107 GLY A CA 1
ATOM 861 C C . GLY A 1 107 ? -13.822 11.921 -8.284 1.00 70.25 107 GLY A C 1
ATOM 862 O O . GLY A 1 107 ? -14.615 12.784 -8.650 1.00 70.25 107 GLY A O 1
ATOM 863 N N . MET A 1 108 ? -14.229 10.709 -7.888 1.00 67.00 108 MET A N 1
ATOM 864 C CA . MET A 1 108 ? -15.640 10.345 -7.768 1.00 67.00 108 MET A CA 1
ATOM 865 C C . MET A 1 108 ? -16.256 10.984 -6.516 1.00 67.00 108 MET A C 1
ATOM 867 O O . MET A 1 108 ? -16.371 10.375 -5.452 1.00 67.00 108 MET A O 1
ATOM 871 N N . ARG A 1 109 ? -16.681 12.241 -6.644 1.00 54.66 109 ARG A N 1
ATOM 872 C CA . ARG A 1 109 ? -17.671 12.831 -5.740 1.00 54.66 109 ARG A CA 1
ATOM 873 C C . ARG A 1 109 ? -19.055 12.452 -6.268 1.00 54.66 109 ARG A C 1
ATOM 875 O O . ARG A 1 109 ? -19.489 13.029 -7.247 1.00 54.66 109 ARG A O 1
ATOM 882 N N . TRP A 1 110 ? -19.668 11.447 -5.641 1.00 46.59 110 TRP A N 1
ATOM 883 C CA . TRP A 1 110 ? -21.102 11.111 -5.614 1.00 46.59 110 TRP A CA 1
ATOM 884 C C . TRP A 1 110 ? -22.009 11.656 -6.750 1.00 46.59 110 TRP A C 1
ATOM 886 O O . TRP A 1 110 ? -22.247 12.856 -6.815 1.00 46.59 110 TRP A O 1
ATOM 896 N N . ILE A 1 111 ? -22.674 10.720 -7.456 1.00 37.09 111 ILE A N 1
ATOM 897 C CA . ILE A 1 111 ? -23.914 10.842 -8.270 1.00 37.09 111 ILE A CA 1
ATOM 898 C C . ILE A 1 111 ? -23.719 10.979 -9.797 1.00 37.09 111 ILE A C 1
ATOM 900 O O . ILE A 1 111 ? -23.361 12.029 -10.314 1.00 37.09 111 ILE A O 1
ATOM 904 N N . GLY A 1 112 ? -24.075 9.902 -10.507 1.00 38.91 112 GLY A N 1
ATOM 905 C CA . GLY A 1 112 ? -24.295 9.806 -11.955 1.00 38.91 112 GLY A CA 1
ATOM 906 C C . GLY A 1 112 ? -24.643 8.353 -12.306 1.00 38.91 112 GLY A C 1
ATOM 907 O O . GLY A 1 112 ? -24.023 7.443 -11.770 1.00 38.91 112 GLY A O 1
ATOM 908 N N . SER A 1 113 ? -25.677 8.123 -13.112 1.00 41.12 113 SER A N 1
ATOM 909 C CA . SER A 1 113 ? -26.407 6.850 -13.296 1.00 41.12 113 SER A CA 1
ATOM 910 C C . SER A 1 113 ? -25.623 5.661 -13.868 1.00 41.12 113 SER A C 1
ATOM 912 O O . SER A 1 113 ? -26.166 4.559 -13.909 1.00 41.12 113 SER A O 1
ATOM 914 N N . ASP A 1 114 ? -24.359 5.842 -14.241 1.00 49.41 114 ASP A N 1
ATOM 915 C CA . ASP A 1 114 ? -23.540 4.806 -14.861 1.00 49.41 114 ASP A CA 1
ATOM 916 C C . ASP A 1 114 ? -22.354 4.435 -13.968 1.00 49.41 114 ASP A C 1
ATOM 918 O O . ASP A 1 114 ? -21.231 4.902 -14.126 1.00 49.41 114 ASP A O 1
ATOM 922 N N . PHE A 1 115 ? -22.593 3.499 -13.045 1.00 51.31 115 PHE A N 1
ATOM 923 C CA . PHE A 1 115 ? -21.572 2.837 -12.210 1.00 51.31 115 PHE A CA 1
ATOM 924 C C . PHE A 1 115 ? -20.446 2.138 -13.007 1.00 51.31 115 PHE A C 1
ATOM 926 O O . PHE A 1 115 ? -19.551 1.538 -12.415 1.00 51.31 115 PHE A O 1
ATOM 933 N N . LYS A 1 116 ? -20.494 2.172 -14.343 1.00 50.81 116 LYS A N 1
ATOM 934 C CA . LYS A 1 116 ? -19.567 1.478 -15.239 1.00 50.81 116 LYS A CA 1
ATOM 935 C C . LYS A 1 116 ? -18.314 2.287 -15.594 1.00 50.81 116 LYS A C 1
ATOM 937 O O . LYS A 1 116 ? -17.373 1.694 -16.107 1.00 50.81 116 LYS A O 1
ATOM 942 N N . GLU A 1 117 ? -18.263 3.588 -15.304 1.00 53.31 117 GLU A N 1
ATOM 943 C CA . GLU A 1 117 ? -17.232 4.493 -15.838 1.00 53.31 117 GLU A CA 1
ATOM 944 C C . GLU A 1 117 ? -16.901 5.599 -14.811 1.00 53.31 117 GLU A C 1
ATOM 946 O O . GLU A 1 117 ? -17.799 6.196 -14.235 1.00 53.31 117 GLU A O 1
ATOM 951 N N . ASN A 1 118 ? -15.673 5.973 -14.450 1.00 68.06 118 ASN A N 1
ATOM 952 C CA . ASN A 1 118 ? -14.330 5.490 -14.730 1.00 68.06 118 ASN A CA 1
ATOM 953 C C . ASN A 1 118 ? -13.483 5.791 -13.482 1.00 68.06 118 ASN A C 1
ATOM 955 O O . ASN A 1 118 ? -13.643 6.830 -12.833 1.00 68.06 118 ASN A O 1
ATOM 959 N N . ASN A 1 119 ? -12.546 4.908 -13.135 1.00 83.44 119 ASN A N 1
ATOM 960 C CA . ASN A 1 119 ? -11.441 5.354 -12.291 1.00 83.44 119 ASN A CA 1
ATOM 961 C C . ASN A 1 119 ? -10.572 6.267 -13.171 1.00 83.44 119 ASN A C 1
ATOM 963 O O . ASN A 1 119 ? -10.197 5.866 -14.270 1.00 83.44 119 ASN A O 1
ATOM 967 N N . ASP A 1 120 ? -10.260 7.481 -12.715 1.00 88.50 120 ASP A N 1
ATOM 968 C CA . ASP A 1 120 ? -9.572 8.481 -13.546 1.00 88.50 120 ASP A CA 1
ATOM 969 C C . ASP A 1 120 ? -8.204 7.967 -14.025 1.00 88.50 120 ASP A C 1
ATOM 971 O O . ASP A 1 120 ? -7.800 8.193 -15.158 1.00 88.50 120 ASP A O 1
ATOM 975 N N . GLY A 1 121 ? -7.523 7.187 -13.177 1.00 90.62 121 GLY A N 1
ATOM 976 C CA . GLY A 1 121 ? -6.276 6.513 -13.517 1.00 90.62 121 GLY A CA 1
ATOM 977 C C . GLY A 1 121 ? -4.999 7.290 -13.219 1.00 90.62 121 GLY A C 1
ATOM 978 O O . GLY A 1 121 ? -3.923 6.707 -13.337 1.00 90.62 121 GLY A O 1
ATOM 979 N N . THR A 1 122 ? -5.095 8.547 -12.783 1.00 91.94 122 THR A N 1
ATOM 980 C CA . THR A 1 122 ? -3.948 9.404 -12.445 1.00 91.94 122 THR A CA 1
ATOM 981 C C . THR A 1 122 ? -3.916 9.811 -10.973 1.00 91.94 122 THR A C 1
ATOM 983 O O . THR A 1 122 ? -2.870 10.242 -10.479 1.00 91.94 122 THR A O 1
ATOM 986 N N . CYS A 1 123 ? -5.016 9.654 -10.234 1.00 90.44 123 CYS A N 1
ATOM 987 C CA . CYS A 1 123 ? -5.054 9.906 -8.802 1.00 90.44 123 CYS A CA 1
ATOM 988 C C . CYS A 1 123 ? -4.240 8.854 -8.034 1.00 90.44 123 CYS A C 1
ATOM 990 O O . CYS A 1 123 ? -4.127 7.693 -8.436 1.00 90.44 123 CYS A O 1
ATOM 992 N N . TYR A 1 124 ? -3.714 9.242 -6.874 1.00 90.81 124 TYR A N 1
ATOM 993 C CA . TYR A 1 124 ? -2.861 8.381 -6.056 1.00 90.81 124 TYR A CA 1
ATOM 994 C C . TYR A 1 124 ? -3.481 7.004 -5.739 1.00 90.81 124 TYR A C 1
ATOM 996 O O . TYR A 1 124 ? -2.845 5.963 -5.915 1.00 90.81 124 TYR A O 1
ATOM 1004 N N . GLY A 1 125 ? -4.759 6.983 -5.343 1.00 91.12 125 GLY A N 1
ATOM 1005 C CA . GLY A 1 125 ? -5.501 5.746 -5.079 1.00 91.12 125 GLY A CA 1
ATOM 1006 C C . GLY A 1 125 ? -5.652 4.851 -6.315 1.00 91.12 125 GLY A C 1
ATOM 1007 O O . GLY A 1 125 ? -5.507 3.632 -6.205 1.00 91.12 125 GLY A O 1
ATOM 1008 N N . CYS A 1 126 ? -5.882 5.444 -7.490 1.00 93.00 126 CYS A N 1
ATOM 1009 C CA . CYS A 1 126 ? -5.957 4.741 -8.770 1.00 93.00 126 CYS A CA 1
ATOM 1010 C C . CYS A 1 126 ? -4.621 4.096 -9.145 1.00 93.00 126 CYS A C 1
ATOM 1012 O O . CYS A 1 126 ? -4.605 2.918 -9.504 1.00 93.00 126 CYS A O 1
ATOM 1014 N N . VAL A 1 127 ? -3.515 4.831 -9.002 1.00 95.69 127 VAL A N 1
ATOM 1015 C CA . VAL A 1 127 ? -2.164 4.344 -9.313 1.00 95.69 127 VAL A CA 1
ATOM 1016 C C . VAL A 1 127 ? -1.768 3.185 -8.393 1.00 95.69 127 VAL A C 1
ATOM 1018 O O . VAL A 1 127 ? -1.418 2.107 -8.878 1.00 95.69 127 VAL A O 1
ATOM 1021 N N . VAL A 1 128 ? -1.881 3.361 -7.069 1.00 96.12 128 VAL A N 1
ATOM 1022 C CA . VAL A 1 128 ? -1.547 2.313 -6.084 1.00 96.12 128 VAL A CA 1
ATOM 1023 C C . VAL A 1 128 ? -2.389 1.057 -6.303 1.00 96.12 128 VAL A C 1
ATOM 1025 O O . VAL A 1 128 ? -1.885 -0.065 -6.211 1.00 96.12 128 VAL A O 1
ATOM 1028 N N . ARG A 1 129 ? -3.680 1.233 -6.603 1.00 95.94 129 ARG A N 1
ATOM 1029 C CA . ARG A 1 129 ? -4.576 0.130 -6.943 1.00 95.94 129 ARG A CA 1
ATOM 1030 C C . ARG A 1 129 ? -4.097 -0.615 -8.186 1.00 95.94 129 ARG A C 1
ATOM 1032 O O . ARG A 1 129 ? -3.920 -1.829 -8.095 1.00 95.94 129 ARG A O 1
ATOM 1039 N N . ARG A 1 130 ? -3.861 0.096 -9.292 1.00 96.44 130 ARG A N 1
ATOM 1040 C CA . ARG A 1 130 ? -3.505 -0.510 -10.578 1.00 96.44 130 ARG A CA 1
ATOM 1041 C C . ARG A 1 130 ? -2.211 -1.309 -10.471 1.00 96.44 130 ARG A C 1
ATOM 1043 O O . ARG A 1 130 ? -2.183 -2.486 -10.817 1.00 96.44 130 ARG A O 1
ATOM 1050 N N . LEU A 1 131 ? -1.155 -0.701 -9.925 1.00 98.31 131 LEU A N 1
ATOM 1051 C CA . LEU A 1 131 ? 0.132 -1.377 -9.727 1.00 98.31 131 LEU A CA 1
ATOM 1052 C C . LEU A 1 131 ? -0.019 -2.586 -8.790 1.00 98.31 131 LEU A C 1
ATOM 1054 O O . LEU A 1 131 ? 0.485 -3.673 -9.076 1.00 98.31 131 LEU A O 1
ATOM 1058 N N . GLY A 1 132 ? -0.783 -2.437 -7.703 1.00 98.31 132 GLY A N 1
ATOM 1059 C CA . GLY A 1 132 ? -1.059 -3.528 -6.774 1.00 98.31 132 GLY A CA 1
ATOM 1060 C C . GLY A 1 132 ? -1.772 -4.719 -7.426 1.00 98.31 132 GLY A C 1
ATOM 1061 O O . GLY A 1 132 ? -1.380 -5.866 -7.196 1.00 98.31 132 GLY A O 1
ATOM 1062 N N . LEU A 1 133 ? -2.789 -4.464 -8.255 1.00 98.06 133 LEU A N 1
ATOM 1063 C CA . LEU A 1 133 ? -3.560 -5.504 -8.943 1.00 98.06 133 LEU A CA 1
ATOM 1064 C C . LEU A 1 133 ? -2.763 -6.184 -10.061 1.00 98.06 133 LEU A C 1
ATOM 1066 O O . LEU A 1 133 ? -2.791 -7.414 -10.152 1.00 98.06 133 LEU A O 1
ATOM 1070 N N . ILE A 1 134 ? -1.948 -5.436 -10.814 1.00 98.38 134 ILE A N 1
ATOM 1071 C CA . ILE A 1 134 ? -0.997 -6.013 -11.780 1.00 98.38 134 ILE A CA 1
ATOM 1072 C C . ILE A 1 134 ? -0.040 -6.981 -11.069 1.00 98.38 134 ILE A C 1
ATOM 1074 O O . ILE A 1 134 ? 0.122 -8.127 -11.499 1.00 98.38 134 ILE A O 1
ATOM 1078 N N . THR A 1 135 ? 0.550 -6.564 -9.946 1.00 98.62 135 THR A N 1
ATOM 1079 C CA . THR A 1 135 ? 1.467 -7.404 -9.157 1.00 98.62 135 THR A CA 1
ATOM 1080 C C . THR A 1 135 ? 0.782 -8.653 -8.597 1.00 98.62 135 THR A C 1
ATOM 1082 O O . THR A 1 135 ? 1.359 -9.749 -8.619 1.00 98.62 135 THR A O 1
ATOM 1085 N N . ALA A 1 136 ? -0.471 -8.523 -8.154 1.00 98.44 136 ALA A N 1
ATOM 1086 C CA . ALA A 1 136 ? -1.295 -9.636 -7.685 1.00 98.44 136 ALA A CA 1
ATOM 1087 C C . ALA A 1 136 ? -1.766 -10.586 -8.806 1.00 98.44 136 ALA A C 1
ATOM 1089 O O . ALA A 1 136 ? -2.244 -11.685 -8.499 1.00 98.44 136 ALA A O 1
ATOM 1090 N N . GLU A 1 137 ? -1.581 -10.207 -10.077 1.00 97.75 137 GLU A N 1
ATOM 1091 C CA . GLU A 1 137 ? -2.123 -10.902 -11.249 1.00 97.75 137 GLU A CA 1
ATOM 1092 C C . GLU A 1 137 ? -3.644 -11.009 -11.177 1.00 97.75 137 GLU A C 1
ATOM 1094 O O . GLU A 1 137 ? -4.217 -12.096 -11.179 1.00 97.75 137 GLU A O 1
ATOM 1099 N N . LEU A 1 138 ? -4.281 -9.852 -11.032 1.00 97.00 138 LEU A N 1
ATOM 1100 C CA . LEU A 1 138 ? -5.725 -9.708 -11.009 1.00 97.00 138 LEU A CA 1
ATOM 1101 C C . LEU A 1 138 ? -6.149 -8.706 -12.074 1.00 97.00 138 LEU A C 1
ATOM 1103 O O . LEU A 1 138 ? -5.431 -7.749 -12.366 1.00 97.00 138 LEU A O 1
ATOM 1107 N N . GLU A 1 139 ? -7.312 -8.960 -12.656 1.00 93.69 139 GLU A N 1
ATOM 1108 C CA . GLU A 1 139 ? -7.961 -8.020 -13.557 1.00 93.69 139 GLU A CA 1
ATOM 1109 C C . GLU A 1 139 ? -8.528 -6.852 -12.746 1.00 93.69 139 GLU A C 1
ATOM 1111 O O . GLU A 1 139 ? -9.002 -7.026 -11.618 1.00 93.69 139 GLU A O 1
ATOM 1116 N N . ASP A 1 140 ? -8.444 -5.659 -13.316 1.00 92.38 140 ASP A N 1
ATOM 1117 C CA . ASP A 1 140 ? -8.932 -4.432 -12.704 1.00 92.38 140 ASP A CA 1
ATOM 1118 C C . ASP A 1 140 ? -10.072 -3.845 -13.543 1.00 92.38 140 ASP A C 1
ATOM 1120 O O . ASP A 1 140 ? -10.476 -4.394 -14.565 1.00 92.38 140 ASP A O 1
ATOM 1124 N N . VAL A 1 141 ? -10.598 -2.718 -13.087 1.00 89.06 141 VAL A N 1
ATOM 1125 C CA . VAL A 1 141 ? -11.490 -1.839 -13.840 1.00 89.06 141 VAL A CA 1
ATOM 1126 C C . VAL A 1 141 ? -10.795 -1.230 -15.058 1.00 89.06 141 VAL A C 1
ATOM 1128 O O . VAL A 1 141 ? -9.572 -1.066 -15.086 1.00 89.06 141 VAL A O 1
ATOM 1131 N N . ASN A 1 142 ? -11.602 -0.787 -16.019 1.00 87.25 142 ASN A N 1
ATOM 1132 C CA . ASN A 1 142 ? -11.132 0.151 -17.026 1.00 87.25 142 ASN A CA 1
ATOM 1133 C C . ASN A 1 142 ? -10.915 1.521 -16.384 1.00 87.25 142 ASN A C 1
ATOM 1135 O O . ASN A 1 142 ? -11.670 1.970 -15.515 1.00 87.25 142 ASN A O 1
ATOM 1139 N N . TYR A 1 143 ? -9.840 2.164 -16.808 1.00 89.00 143 TYR A N 1
ATOM 1140 C CA . TYR A 1 143 ? -9.483 3.492 -16.359 1.00 89.00 143 TYR A CA 1
ATOM 1141 C C . TYR A 1 143 ? -9.579 4.462 -17.524 1.00 89.00 143 TYR A C 1
ATOM 1143 O O . TYR A 1 143 ? -9.245 4.094 -18.646 1.00 89.00 143 TYR A O 1
ATOM 1151 N N . GLU A 1 144 ? -9.969 5.699 -17.237 1.00 88.19 144 GLU A N 1
ATOM 1152 C CA . GLU A 1 144 ? -10.055 6.751 -18.255 1.00 88.19 144 GLU A CA 1
ATOM 1153 C C . GLU A 1 144 ? -8.675 7.074 -18.838 1.00 88.19 144 GLU A C 1
ATOM 1155 O O . GLU A 1 144 ? -8.532 7.291 -20.036 1.00 88.19 144 GLU A O 1
ATOM 1160 N N . LYS A 1 145 ? -7.648 7.093 -17.980 1.00 91.06 145 LYS A N 1
ATOM 1161 C CA . LYS A 1 145 ? -6.281 7.464 -18.347 1.00 91.06 145 LYS A CA 1
ATOM 1162 C C . LYS A 1 145 ? -5.285 6.407 -17.902 1.00 91.06 145 LYS A C 1
ATOM 1164 O O . LYS A 1 145 ? -5.390 5.859 -16.793 1.00 91.06 145 LYS A O 1
ATOM 1169 N N . ASN A 1 146 ? -4.262 6.157 -18.716 1.00 93.50 146 ASN A N 1
ATOM 1170 C CA . ASN A 1 146 ? -3.193 5.235 -18.367 1.00 93.50 146 ASN A CA 1
ATOM 1171 C C . ASN A 1 146 ? -1.795 5.870 -18.428 1.00 93.50 146 ASN A C 1
ATOM 1173 O O . ASN A 1 146 ? -1.034 5.564 -19.339 1.00 93.50 146 ASN A O 1
ATOM 1177 N N . PRO A 1 147 ? -1.378 6.636 -17.397 1.00 94.12 147 PRO A N 1
ATOM 1178 C CA . PRO A 1 147 ? -0.059 7.287 -17.377 1.00 94.12 147 PRO A CA 1
ATOM 1179 C C . PRO A 1 147 ? 1.137 6.314 -17.357 1.00 94.12 147 PRO A C 1
ATOM 1181 O O . PRO A 1 147 ? 2.282 6.741 -17.423 1.00 94.12 147 PRO A O 1
ATOM 1184 N N . ILE A 1 148 ? 0.904 5.001 -17.228 1.00 95.50 148 ILE A N 1
ATOM 1185 C CA . ILE A 1 148 ? 1.966 3.985 -17.293 1.00 95.50 148 ILE A CA 1
ATOM 1186 C C . ILE A 1 148 ? 2.344 3.677 -18.755 1.00 95.50 148 ILE A C 1
ATOM 1188 O O . ILE A 1 148 ? 3.491 3.333 -19.042 1.00 95.50 148 ILE A O 1
ATOM 1192 N N . VAL A 1 149 ? 1.371 3.762 -19.665 1.00 93.62 149 VAL A N 1
ATOM 1193 C CA . VAL A 1 149 ? 1.485 3.358 -21.078 1.00 93.62 149 VAL A CA 1
ATOM 1194 C C . VAL A 1 149 ? 1.427 4.578 -21.997 1.00 93.62 149 VAL A C 1
ATOM 1196 O O . VAL A 1 149 ? 2.220 4.678 -22.928 1.00 93.62 149 VAL A O 1
ATOM 1199 N N . ASP A 1 150 ? 0.540 5.525 -21.703 1.00 91.31 150 ASP A N 1
ATOM 1200 C CA . ASP A 1 150 ? 0.273 6.688 -22.543 1.00 91.31 150 ASP A CA 1
ATOM 1201 C C . ASP A 1 150 ? 1.263 7.812 -22.205 1.00 91.31 150 ASP A C 1
ATOM 1203 O O . ASP A 1 150 ? 1.151 8.459 -21.163 1.00 91.31 150 ASP A O 1
ATOM 1207 N N . SER A 1 151 ? 2.242 8.062 -23.082 1.00 86.12 151 SER A N 1
ATOM 1208 C CA . SER A 1 151 ? 3.295 9.070 -22.861 1.00 86.12 151 SER A CA 1
ATOM 1209 C C . SER A 1 151 ? 2.774 10.500 -22.730 1.00 86.12 151 SER A C 1
ATOM 1211 O O . SER A 1 151 ? 3.426 11.325 -22.094 1.00 86.12 151 SER A O 1
ATOM 1213 N N . ASP A 1 152 ? 1.611 10.778 -23.316 1.00 87.56 152 ASP A N 1
ATOM 1214 C CA . ASP A 1 152 ? 1.005 12.112 -23.342 1.00 87.56 152 ASP A CA 1
ATOM 1215 C C . ASP A 1 152 ? 0.208 12.413 -22.062 1.00 87.56 152 ASP A C 1
ATOM 1217 O O . ASP A 1 152 ? -0.229 13.542 -21.835 1.00 87.56 152 ASP A O 1
ATOM 1221 N N . ILE A 1 153 ? 0.022 11.408 -21.200 1.00 86.44 153 ILE A N 1
ATOM 1222 C CA . ILE A 1 153 ? -0.699 11.536 -19.939 1.00 86.44 153 ILE A CA 1
ATOM 1223 C C . ILE A 1 153 ? 0.315 11.668 -18.807 1.00 86.44 153 ILE A C 1
ATOM 1225 O O . ILE A 1 153 ? 0.866 10.681 -18.318 1.00 86.44 153 ILE A O 1
ATOM 1229 N N . SER A 1 154 ? 0.514 12.893 -18.325 1.00 85.44 154 SER A N 1
ATOM 1230 C CA . SER A 1 154 ? 1.301 13.123 -17.116 1.00 85.44 154 SER A CA 1
ATOM 1231 C C . SER A 1 154 ? 0.532 12.704 -15.857 1.00 85.44 154 SER A C 1
ATOM 1233 O O . SER A 1 154 ? -0.682 12.885 -15.724 1.00 85.44 154 SER A O 1
ATOM 1235 N N . SER A 1 155 ? 1.252 12.122 -14.897 1.00 89.31 155 SER A N 1
ATOM 1236 C CA . SER A 1 155 ? 0.728 11.835 -13.563 1.00 89.31 155 SER A CA 1
ATOM 1237 C C . SER A 1 155 ? 1.822 12.022 -12.522 1.00 89.31 155 SER A C 1
ATOM 1239 O O . SER A 1 155 ? 2.630 11.125 -12.288 1.00 89.31 155 SER A O 1
ATOM 1241 N N . ASP A 1 156 ? 1.793 13.166 -11.838 1.00 91.56 156 ASP A N 1
ATOM 1242 C CA . ASP A 1 156 ? 2.713 13.458 -10.733 1.00 91.56 156 ASP A CA 1
ATOM 1243 C C . ASP A 1 156 ? 2.624 12.387 -9.640 1.00 91.56 156 ASP A C 1
ATOM 1245 O O . ASP A 1 156 ? 3.633 11.980 -9.080 1.00 91.56 156 ASP A O 1
ATOM 1249 N N . ASN A 1 157 ? 1.426 11.845 -9.385 1.00 92.56 157 ASN A N 1
ATOM 1250 C CA . ASN A 1 157 ? 1.245 10.753 -8.426 1.00 92.56 157 ASN A CA 1
ATOM 1251 C C . ASN A 1 157 ? 1.994 9.479 -8.833 1.00 92.56 157 ASN A C 1
ATOM 1253 O O . ASN A 1 157 ? 2.522 8.797 -7.957 1.00 92.56 157 ASN A O 1
ATOM 1257 N N . LEU A 1 158 ? 2.018 9.130 -10.126 1.00 95.69 158 LEU A N 1
ATOM 1258 C CA . LEU A 1 158 ? 2.786 7.984 -10.609 1.00 95.69 158 LEU A CA 1
ATOM 1259 C C . LEU A 1 158 ? 4.283 8.260 -10.481 1.00 95.69 158 LEU A C 1
ATOM 1261 O O . LEU A 1 158 ? 4.988 7.444 -9.892 1.00 95.69 158 LEU A O 1
ATOM 1265 N N . SER A 1 159 ? 4.748 9.410 -10.970 1.00 95.38 159 SER A N 1
ATOM 1266 C CA . SER A 1 159 ? 6.161 9.796 -10.915 1.00 95.38 159 SER A CA 1
ATOM 1267 C C . SER A 1 159 ? 6.681 9.842 -9.478 1.00 95.38 159 SER A C 1
ATOM 1269 O O . SER A 1 159 ? 7.670 9.184 -9.169 1.00 95.38 159 SER A O 1
ATOM 1271 N N . ASN A 1 160 ? 5.968 10.516 -8.574 1.00 94.56 160 ASN A N 1
ATOM 1272 C CA . ASN A 1 160 ? 6.335 10.625 -7.162 1.00 94.56 160 ASN A CA 1
ATOM 1273 C C . ASN A 1 160 ? 6.314 9.265 -6.459 1.00 94.56 160 ASN A C 1
ATOM 1275 O O . ASN A 1 160 ? 7.209 8.953 -5.676 1.00 94.56 160 ASN A O 1
ATOM 1279 N N . LEU A 1 161 ? 5.320 8.419 -6.757 1.00 96.12 161 LEU A N 1
ATOM 1280 C CA . LEU A 1 161 ? 5.254 7.074 -6.192 1.00 96.12 161 LEU A CA 1
ATOM 1281 C C . LEU A 1 161 ? 6.429 6.207 -6.651 1.00 96.12 161 LEU A C 1
ATOM 1283 O O . LEU A 1 161 ? 6.981 5.449 -5.849 1.00 96.12 161 LEU A O 1
ATOM 1287 N N . LEU A 1 162 ? 6.780 6.280 -7.934 1.00 97.25 162 LEU A N 1
ATOM 1288 C CA . LEU A 1 162 ? 7.892 5.530 -8.502 1.00 97.25 162 LEU A CA 1
ATOM 1289 C C . LEU A 1 162 ? 9.228 6.038 -7.956 1.00 97.25 162 LEU A C 1
ATOM 1291 O O . LEU A 1 162 ? 9.985 5.214 -7.451 1.00 97.25 162 LEU A O 1
ATOM 1295 N N . ALA A 1 163 ? 9.458 7.354 -7.942 1.00 96.00 163 ALA A N 1
ATOM 1296 C CA . ALA A 1 163 ? 10.651 7.979 -7.369 1.00 96.00 163 ALA A CA 1
ATOM 1297 C C . ALA A 1 163 ? 10.845 7.599 -5.892 1.00 96.00 163 ALA A C 1
ATOM 1299 O O . ALA A 1 163 ? 11.881 7.043 -5.523 1.00 96.00 163 ALA A O 1
ATOM 1300 N N . PHE A 1 164 ? 9.800 7.749 -5.067 1.00 96.25 164 PHE A N 1
ATOM 1301 C CA . PHE A 1 164 ? 9.817 7.272 -3.683 1.00 96.25 164 PHE A CA 1
ATOM 1302 C C . PHE A 1 164 ? 10.152 5.777 -3.612 1.00 96.25 164 PHE A C 1
ATOM 1304 O O . PHE A 1 164 ? 10.949 5.340 -2.785 1.00 96.25 164 PHE A O 1
ATOM 1311 N N . SER A 1 165 ? 9.542 4.961 -4.478 1.00 97.75 165 SER A N 1
ATOM 1312 C CA . SER A 1 165 ? 9.756 3.513 -4.466 1.00 97.75 165 SER A CA 1
ATOM 1313 C C . SER A 1 165 ? 11.196 3.138 -4.817 1.00 97.75 165 SER A C 1
ATOM 1315 O O . SER A 1 165 ? 11.730 2.213 -4.204 1.00 97.75 165 SER A O 1
ATOM 1317 N N . SER A 1 166 ? 11.825 3.823 -5.775 1.00 97.81 166 SER A N 1
ATOM 1318 C CA . SER A 1 166 ? 13.224 3.589 -6.133 1.00 97.81 166 SER A CA 1
ATOM 1319 C C . SER A 1 166 ? 14.180 4.051 -5.048 1.00 97.81 166 SER A C 1
ATOM 1321 O O . SER A 1 166 ? 15.027 3.263 -4.634 1.00 97.81 166 SER A O 1
ATOM 1323 N N . GLU A 1 167 ? 14.013 5.274 -4.541 1.00 96.94 167 GLU A N 1
ATOM 1324 C CA . GLU A 1 167 ? 14.862 5.826 -3.481 1.00 96.94 167 GLU A CA 1
ATOM 1325 C C . GLU A 1 167 ? 14.803 4.943 -2.236 1.00 96.94 167 GLU A C 1
ATOM 1327 O O . GLU A 1 167 ? 15.834 4.491 -1.746 1.00 96.94 167 GLU A O 1
ATOM 1332 N N . PHE A 1 168 ? 13.599 4.545 -1.811 1.00 97.38 168 PHE A N 1
ATOM 1333 C CA . PHE A 1 168 ? 13.417 3.670 -0.652 1.00 97.38 168 PHE A CA 1
ATOM 1334 C C . PHE A 1 168 ? 14.077 2.290 -0.818 1.00 97.38 168 PHE A C 1
ATOM 1336 O O . PHE A 1 168 ? 14.380 1.607 0.163 1.00 97.38 168 PHE A O 1
ATOM 1343 N N . LEU A 1 169 ? 14.266 1.815 -2.050 1.00 98.06 169 LEU A N 1
ATOM 1344 C CA . LEU A 1 169 ? 14.904 0.523 -2.307 1.00 98.06 169 LEU A CA 1
ATOM 1345 C C . LEU A 1 169 ? 16.419 0.617 -2.484 1.00 98.06 169 LEU A C 1
ATOM 1347 O O . LEU A 1 169 ? 17.092 -0.375 -2.197 1.00 98.06 169 LEU A O 1
ATOM 1351 N N . ILE A 1 170 ? 16.927 1.758 -2.946 1.00 97.62 170 ILE A N 1
ATOM 1352 C CA . ILE A 1 170 ? 18.346 1.984 -3.237 1.00 97.62 170 ILE A CA 1
ATOM 1353 C C . ILE A 1 170 ? 19.051 2.601 -2.026 1.00 97.62 170 ILE A C 1
ATOM 1355 O O . ILE A 1 170 ? 20.045 2.051 -1.562 1.00 97.62 170 ILE A O 1
ATOM 1359 N N . ASP A 1 171 ? 18.511 3.694 -1.488 1.00 96.19 171 ASP A N 1
ATOM 1360 C CA . ASP A 1 171 ? 19.094 4.453 -0.382 1.00 96.19 171 ASP A CA 1
ATOM 1361 C C . ASP A 1 171 ? 18.010 5.077 0.513 1.00 96.19 171 ASP A C 1
ATOM 1363 O O . ASP A 1 171 ? 17.787 6.284 0.548 1.00 96.19 171 ASP A O 1
ATOM 1367 N N . TRP A 1 172 ? 17.319 4.235 1.285 1.00 95.00 172 TRP A N 1
ATOM 1368 C CA . TRP A 1 172 ? 16.294 4.725 2.211 1.00 95.00 172 TRP A CA 1
ATOM 1369 C C . TRP A 1 172 ? 16.853 5.576 3.360 1.00 95.00 172 TRP A C 1
ATOM 1371 O O . TRP A 1 172 ? 16.077 6.244 4.033 1.00 95.00 172 TRP A O 1
ATOM 1381 N N . GLN A 1 173 ? 18.160 5.509 3.639 1.00 93.06 173 GLN A N 1
ATOM 1382 C CA . GLN A 1 173 ? 18.776 6.273 4.728 1.00 93.06 173 GLN A CA 1
ATOM 1383 C C . GLN A 1 173 ? 19.069 7.714 4.307 1.00 93.06 173 GLN A C 1
ATOM 1385 O O . GLN A 1 173 ? 19.050 8.593 5.165 1.00 93.06 173 GLN A O 1
ATOM 1390 N N . GLY A 1 174 ? 19.304 7.947 3.012 1.00 94.12 174 GLY A N 1
ATOM 1391 C CA . GLY A 1 174 ? 19.483 9.274 2.423 1.00 94.12 174 GLY A CA 1
ATOM 1392 C C . GLY A 1 174 ? 18.186 10.034 2.119 1.00 94.12 174 GLY A C 1
ATOM 1393 O O . GLY A 1 174 ? 18.253 11.200 1.741 1.00 94.12 174 GLY A O 1
ATOM 1394 N N . MET A 1 175 ? 17.014 9.408 2.284 1.00 94.88 175 MET A N 1
ATOM 1395 C CA . MET A 1 175 ? 15.716 10.048 2.033 1.00 94.88 175 MET A CA 1
ATOM 1396 C C . MET A 1 175 ? 15.416 11.179 3.025 1.00 94.88 175 MET A C 1
ATOM 1398 O O . MET A 1 175 ? 15.875 11.177 4.171 1.00 94.88 175 MET A O 1
ATOM 1402 N N . GLU A 1 176 ? 14.583 12.132 2.606 1.00 92.81 176 GLU A N 1
ATOM 1403 C CA . GLU A 1 176 ? 14.227 13.275 3.439 1.00 92.81 176 GLU A CA 1
ATOM 1404 C C . GLU A 1 176 ? 13.473 12.851 4.707 1.00 92.81 176 GLU A C 1
ATOM 1406 O O . GLU A 1 176 ? 12.641 11.937 4.703 1.00 92.81 176 GLU A O 1
ATOM 1411 N N . TYR A 1 177 ? 13.685 13.592 5.802 1.00 91.44 177 TYR A N 1
ATOM 1412 C CA . TYR A 1 177 ? 12.993 13.344 7.070 1.00 91.44 177 TYR A CA 1
ATOM 1413 C C . TYR A 1 177 ? 11.469 13.271 6.895 1.00 91.44 177 TYR A C 1
ATOM 1415 O O . TYR A 1 177 ? 10.832 12.383 7.459 1.00 91.44 177 TYR A O 1
ATOM 1423 N N . CYS A 1 178 ? 10.882 14.153 6.078 1.00 88.19 178 CYS A N 1
ATOM 1424 C CA . CYS A 1 178 ? 9.433 14.198 5.880 1.00 88.19 178 CYS A CA 1
ATOM 1425 C C . CYS A 1 178 ? 8.868 12.917 5.233 1.00 88.19 178 CYS A C 1
ATOM 1427 O O . CYS A 1 178 ? 7.725 12.550 5.512 1.00 88.19 178 CYS A O 1
ATOM 1429 N N . GLN A 1 179 ? 9.673 12.209 4.433 1.00 89.50 179 GLN A N 1
ATOM 1430 C CA . GLN A 1 179 ? 9.318 10.935 3.805 1.00 89.50 179 GLN A CA 1
ATOM 1431 C C . GLN A 1 179 ? 9.439 9.763 4.797 1.00 89.50 179 GLN A C 1
ATOM 1433 O O . GLN A 1 179 ? 8.695 8.782 4.707 1.00 89.50 179 GLN A O 1
ATOM 1438 N N . LEU A 1 180 ? 10.370 9.858 5.756 1.00 93.12 180 LEU A N 1
ATOM 1439 C CA . LEU A 1 180 ? 10.709 8.782 6.693 1.00 93.12 180 LEU A CA 1
ATOM 1440 C C . LEU A 1 180 ? 10.033 8.889 8.067 1.00 93.12 180 LEU A C 1
ATOM 1442 O O . LEU A 1 180 ? 9.931 7.870 8.752 1.00 93.12 180 LEU A O 1
ATOM 1446 N N . GLU A 1 181 ? 9.572 10.073 8.477 1.00 92.56 181 GLU A N 1
ATOM 1447 C CA . GLU A 1 181 ? 9.029 10.377 9.813 1.00 92.56 181 GLU A CA 1
ATOM 1448 C C . GLU A 1 181 ? 8.036 9.307 10.296 1.00 92.56 181 GLU A C 1
ATOM 1450 O O . GLU A 1 181 ? 8.318 8.573 11.247 1.00 92.56 181 GLU A O 1
ATOM 1455 N N . ASN A 1 182 ? 6.926 9.122 9.575 1.00 91.44 182 ASN A N 1
ATOM 1456 C CA . ASN A 1 182 ? 5.897 8.146 9.941 1.00 91.44 182 ASN A CA 1
ATOM 1457 C C . ASN A 1 182 ? 6.398 6.696 9.817 1.00 91.44 182 ASN A C 1
ATOM 1459 O O . ASN A 1 182 ? 6.020 5.814 10.591 1.00 91.44 182 ASN A O 1
ATOM 1463 N N . ILE A 1 183 ? 7.271 6.410 8.850 1.00 94.38 183 ILE A N 1
ATOM 1464 C CA . ILE A 1 183 ? 7.820 5.061 8.661 1.00 94.38 183 ILE A CA 1
ATOM 1465 C C . ILE A 1 183 ? 8.650 4.659 9.884 1.00 94.38 183 ILE A C 1
ATOM 1467 O O . ILE A 1 183 ? 8.539 3.522 10.357 1.00 94.38 183 ILE A O 1
ATOM 1471 N N . ASN A 1 184 ? 9.437 5.594 10.411 1.00 95.19 184 ASN A N 1
ATOM 1472 C CA . ASN A 1 184 ? 10.269 5.413 11.590 1.00 95.19 184 ASN A CA 1
ATOM 1473 C C . ASN A 1 184 ? 9.427 5.372 12.869 1.00 95.19 184 ASN A C 1
ATOM 1475 O O . ASN A 1 184 ? 9.557 4.415 13.637 1.00 95.19 184 ASN A O 1
ATOM 1479 N N . GLU A 1 185 ? 8.519 6.335 13.059 1.00 94.56 185 GLU A N 1
ATOM 1480 C CA . GLU A 1 185 ? 7.621 6.410 14.222 1.00 94.56 185 GLU A CA 1
ATOM 1481 C C . GLU A 1 185 ? 6.839 5.100 14.405 1.00 94.56 185 GLU A C 1
ATOM 1483 O O . GLU A 1 185 ? 6.827 4.505 15.488 1.00 94.56 185 GLU A O 1
ATOM 1488 N N . TYR A 1 186 ? 6.251 4.586 13.320 1.00 95.31 186 TYR A N 1
ATOM 1489 C CA . TYR A 1 186 ? 5.416 3.383 13.349 1.00 95.31 186 TYR A CA 1
ATOM 1490 C C . TYR A 1 186 ? 6.185 2.083 13.065 1.00 95.31 186 TYR A C 1
ATOM 1492 O O . TYR A 1 186 ? 5.584 1.002 13.046 1.00 95.31 186 TYR A O 1
ATOM 1500 N N . LYS A 1 187 ? 7.511 2.152 12.874 1.00 96.69 187 LYS A N 1
ATOM 1501 C CA . LYS A 1 187 ? 8.404 1.010 12.587 1.00 96.69 187 LYS A CA 1
ATOM 1502 C C . LYS A 1 187 ? 7.964 0.195 11.362 1.00 96.69 187 LYS A C 1
ATOM 1504 O O . LYS A 1 187 ? 7.983 -1.040 11.365 1.00 96.69 187 LYS A O 1
ATOM 1509 N N . LYS A 1 188 ? 7.564 0.881 10.288 1.00 96.81 188 LYS A N 1
ATOM 1510 C CA . LYS A 1 188 ? 6.944 0.291 9.087 1.00 96.81 188 LYS A CA 1
ATOM 1511 C C . LYS A 1 188 ? 7.903 0.035 7.930 1.00 96.81 188 LYS A C 1
ATOM 1513 O O . LYS A 1 188 ? 7.451 -0.313 6.843 1.00 96.81 188 LYS A O 1
ATOM 1518 N N . TYR A 1 189 ? 9.215 0.072 8.164 1.00 97.06 189 TYR A N 1
ATOM 1519 C CA . TYR A 1 189 ? 10.238 -0.174 7.137 1.00 97.06 189 TYR A CA 1
ATOM 1520 C C . TYR A 1 189 ? 9.943 -1.401 6.254 1.00 97.06 189 TYR A C 1
ATOM 1522 O O . TYR A 1 189 ? 9.893 -1.311 5.030 1.00 97.06 189 TYR A O 1
ATOM 1530 N N . LYS A 1 190 ? 9.667 -2.565 6.865 1.00 98.06 190 LYS A N 1
ATOM 1531 C CA . LYS A 1 190 ? 9.400 -3.802 6.109 1.00 98.06 190 LYS A CA 1
ATOM 1532 C C . LYS A 1 190 ? 8.148 -3.702 5.236 1.00 98.06 190 LYS A C 1
ATOM 1534 O O . LYS A 1 190 ? 8.096 -4.379 4.210 1.00 98.06 190 LYS A O 1
ATOM 1539 N N . LEU A 1 191 ? 7.131 -2.958 5.671 1.00 98.19 191 LEU A N 1
ATOM 1540 C CA . LEU A 1 191 ? 5.895 -2.749 4.918 1.00 98.19 191 LEU A CA 1
ATOM 1541 C C . LEU A 1 191 ? 6.171 -1.869 3.699 1.00 98.19 191 LEU A C 1
ATOM 1543 O O . LEU A 1 191 ? 5.878 -2.287 2.582 1.00 98.19 191 LEU A O 1
ATOM 1547 N N . PHE A 1 192 ? 6.820 -0.721 3.902 1.00 98.00 192 PHE A N 1
ATOM 1548 C CA . PHE A 1 192 ? 7.170 0.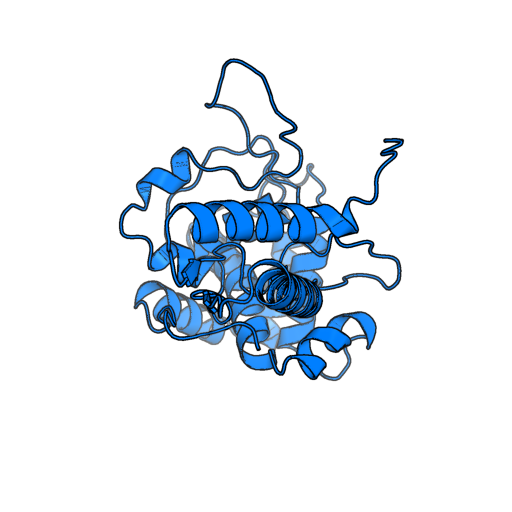200 2.821 1.00 98.00 192 PHE A CA 1
ATOM 1549 C C . PHE A 1 192 ? 8.130 -0.421 1.815 1.00 98.00 192 PHE A C 1
ATOM 1551 O O . PHE A 1 192 ? 7.888 -0.342 0.619 1.00 98.00 192 PHE A O 1
ATOM 1558 N N . ARG A 1 193 ? 9.110 -1.209 2.269 1.00 98.31 193 ARG A N 1
ATOM 1559 C CA . ARG A 1 193 ? 9.982 -1.961 1.359 1.00 98.31 193 ARG A CA 1
ATOM 1560 C C . ARG A 1 193 ? 9.198 -2.925 0.460 1.00 98.31 193 ARG A C 1
ATOM 1562 O O . ARG A 1 193 ? 9.548 -3.116 -0.699 1.00 98.31 193 ARG A O 1
ATOM 1569 N N . ARG A 1 194 ? 8.163 -3.592 0.988 1.00 98.56 194 ARG A N 1
ATOM 1570 C CA . ARG A 1 194 ? 7.304 -4.492 0.194 1.00 98.56 194 ARG A CA 1
ATOM 1571 C C . ARG A 1 194 ? 6.407 -3.716 -0.760 1.00 98.56 194 ARG A C 1
ATOM 1573 O O . ARG A 1 194 ? 6.249 -4.145 -1.895 1.00 98.56 194 ARG A O 1
ATOM 1580 N N . PHE A 1 195 ? 5.870 -2.594 -0.300 1.00 98.50 195 PHE A N 1
ATOM 1581 C CA . PHE A 1 195 ? 5.056 -1.688 -1.096 1.00 98.50 195 PHE A CA 1
ATOM 1582 C C . PHE A 1 195 ? 5.836 -1.126 -2.294 1.00 98.50 195 PHE A C 1
ATOM 1584 O O . PHE A 1 195 ? 5.383 -1.274 -3.423 1.00 98.50 195 PHE A O 1
ATOM 1591 N N . SER A 1 196 ? 7.048 -0.607 -2.077 1.00 98.56 196 SER A N 1
ATOM 1592 C CA . SER A 1 196 ? 7.922 -0.113 -3.148 1.00 98.56 196 SER A CA 1
ATOM 1593 C C . SER A 1 196 ? 8.258 -1.205 -4.167 1.00 98.56 196 SER A C 1
ATOM 1595 O O . SER A 1 196 ? 8.217 -0.977 -5.375 1.00 98.56 196 SER A O 1
ATOM 1597 N N . LEU A 1 197 ? 8.517 -2.432 -3.695 1.00 98.81 197 LEU A N 1
ATOM 1598 C CA . LEU A 1 197 ? 8.718 -3.568 -4.593 1.00 98.81 197 LEU A CA 1
ATOM 1599 C C . LEU A 1 197 ? 7.463 -3.927 -5.396 1.00 98.81 197 LEU A C 1
ATOM 1601 O O . LEU A 1 197 ? 7.608 -4.368 -6.529 1.00 98.81 197 LEU A O 1
ATOM 1605 N N . ASP A 1 198 ? 6.257 -3.790 -4.836 1.00 98.81 198 ASP A N 1
ATOM 1606 C CA . ASP A 1 198 ? 5.016 -4.074 -5.570 1.00 98.81 198 ASP A CA 1
ATOM 1607 C C . ASP A 1 198 ? 4.814 -3.100 -6.732 1.00 98.81 198 ASP A C 1
ATOM 1609 O O . ASP A 1 198 ? 4.364 -3.519 -7.797 1.00 98.81 198 ASP A O 1
ATOM 1613 N N . ASN A 1 199 ? 5.190 -1.833 -6.547 1.00 98.62 199 ASN A N 1
ATOM 1614 C CA . ASN A 1 199 ? 5.092 -0.811 -7.587 1.00 98.62 199 ASN A CA 1
ATOM 1615 C C . ASN A 1 199 ? 6.031 -1.122 -8.763 1.00 98.62 199 ASN A C 1
ATOM 1617 O O . ASN A 1 199 ? 5.599 -1.142 -9.913 1.00 98.62 199 ASN A O 1
ATOM 1621 N N . LEU A 1 200 ? 7.296 -1.455 -8.482 1.00 98.62 200 LEU A N 1
ATOM 1622 C CA . LEU A 1 200 ? 8.268 -1.813 -9.525 1.00 98.62 200 LEU A CA 1
ATOM 1623 C C . LEU A 1 200 ? 7.999 -3.190 -10.148 1.00 98.62 200 LEU A C 1
ATOM 1625 O O . LEU A 1 200 ? 8.210 -3.388 -11.344 1.00 98.62 200 LEU A O 1
ATOM 1629 N N . ALA A 1 201 ? 7.503 -4.150 -9.362 1.00 98.75 201 ALA A N 1
ATOM 1630 C CA . ALA A 1 201 ? 7.115 -5.468 -9.858 1.00 98.75 201 ALA A CA 1
ATOM 1631 C C . ALA A 1 201 ? 6.005 -5.384 -10.913 1.00 98.75 201 ALA A C 1
ATOM 1633 O O . ALA A 1 201 ? 6.009 -6.171 -11.860 1.00 98.75 201 ALA A O 1
ATOM 1634 N N . ALA A 1 202 ? 5.089 -4.422 -10.787 1.00 98.69 202 ALA A N 1
ATOM 1635 C CA . ALA A 1 202 ? 4.064 -4.187 -11.791 1.00 98.69 202 ALA A CA 1
ATOM 1636 C C . ALA A 1 202 ? 4.677 -3.762 -13.134 1.00 98.69 202 ALA A C 1
ATOM 1638 O O . ALA A 1 202 ? 4.321 -4.330 -14.166 1.00 98.69 202 ALA A O 1
ATOM 1639 N N . LEU A 1 203 ? 5.652 -2.843 -13.121 1.00 98.50 203 LEU A N 1
ATOM 1640 C CA . LEU A 1 203 ? 6.375 -2.422 -14.328 1.00 98.50 203 LEU A CA 1
ATOM 1641 C C . LEU A 1 203 ? 7.135 -3.590 -14.971 1.00 98.50 203 LEU A C 1
ATOM 1643 O O . LEU A 1 203 ? 7.037 -3.796 -16.180 1.00 98.50 203 LEU A O 1
ATOM 1647 N N . TYR A 1 204 ? 7.809 -4.415 -14.159 1.00 98.56 204 TYR A N 1
ATOM 1648 C CA . TYR A 1 204 ? 8.455 -5.648 -14.626 1.00 98.56 204 TYR A CA 1
ATOM 1649 C C . TYR A 1 204 ? 7.460 -6.572 -15.342 1.00 98.56 204 TYR A C 1
ATOM 1651 O O . TYR A 1 204 ? 7.744 -7.065 -16.434 1.00 98.56 204 TYR A O 1
ATOM 1659 N N . ILE A 1 205 ? 6.280 -6.802 -14.751 1.00 98.62 205 ILE A N 1
ATOM 1660 C CA . ILE A 1 205 ? 5.244 -7.670 -15.330 1.00 98.62 205 ILE A CA 1
ATOM 1661 C C . ILE A 1 205 ? 4.762 -7.118 -16.671 1.00 98.62 205 ILE A C 1
ATOM 1663 O O . ILE A 1 205 ? 4.651 -7.882 -17.629 1.00 98.62 205 ILE A O 1
ATOM 1667 N N . LEU A 1 206 ? 4.488 -5.815 -16.752 1.00 98.12 206 LEU A N 1
ATOM 1668 C CA . LEU A 1 206 ? 4.050 -5.176 -17.991 1.00 98.12 206 LEU A CA 1
ATOM 1669 C C . LEU A 1 206 ? 5.122 -5.286 -19.086 1.00 98.12 206 LEU A C 1
ATOM 1671 O O . LEU A 1 206 ? 4.810 -5.743 -20.185 1.00 98.12 206 LEU A O 1
ATOM 1675 N N . LYS A 1 207 ? 6.391 -4.994 -18.762 1.00 97.50 207 LYS A N 1
ATOM 1676 C CA . LYS A 1 207 ? 7.520 -5.132 -19.699 1.00 97.50 207 LYS A CA 1
ATOM 1677 C C . LYS A 1 207 ? 7.663 -6.570 -20.204 1.00 97.50 207 LYS A C 1
ATOM 1679 O O . LYS A 1 207 ? 7.775 -6.790 -21.406 1.00 97.50 207 LYS A O 1
ATOM 1684 N N . LYS A 1 208 ? 7.605 -7.576 -19.318 1.00 98.00 208 LYS A N 1
ATOM 1685 C CA . LYS A 1 208 ? 7.685 -8.999 -19.717 1.00 98.00 208 LYS A CA 1
ATOM 1686 C C . LYS A 1 208 ? 6.491 -9.463 -20.557 1.00 98.00 208 LYS A C 1
ATOM 1688 O O . LYS A 1 208 ? 6.633 -10.425 -21.301 1.00 98.00 208 LYS A O 1
ATOM 1693 N N . ARG A 1 209 ? 5.336 -8.798 -20.452 1.00 97.75 209 ARG A N 1
ATOM 1694 C CA . ARG A 1 209 ? 4.154 -9.046 -21.296 1.00 97.75 209 ARG A CA 1
ATOM 1695 C C . ARG A 1 209 ? 4.218 -8.340 -22.655 1.00 97.75 209 ARG A C 1
ATOM 1697 O O . ARG A 1 209 ? 3.283 -8.483 -23.431 1.00 97.75 209 ARG A O 1
ATOM 1704 N N . GLY A 1 210 ? 5.282 -7.587 -22.941 1.00 97.00 210 GLY A N 1
ATOM 1705 C CA . GLY A 1 210 ? 5.409 -6.824 -24.183 1.00 97.00 210 GLY A CA 1
ATOM 1706 C C . GLY A 1 210 ? 4.519 -5.579 -24.232 1.00 97.00 210 GLY A C 1
ATOM 1707 O O . GLY A 1 210 ? 4.280 -5.052 -25.314 1.00 97.00 210 GLY A O 1
ATOM 1708 N N . ILE A 1 211 ? 4.016 -5.105 -23.085 1.00 97.12 211 ILE A N 1
ATOM 1709 C CA . ILE A 1 211 ? 3.289 -3.834 -23.022 1.00 97.12 211 ILE A CA 1
ATOM 1710 C C . ILE A 1 211 ? 4.295 -2.699 -23.197 1.00 97.12 211 ILE A C 1
ATOM 1712 O 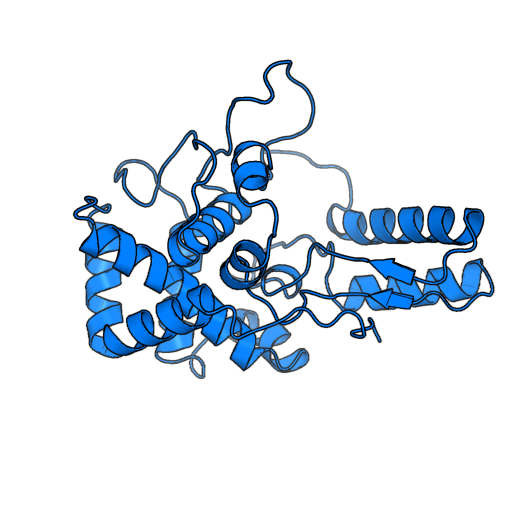O . ILE A 1 211 ? 5.276 -2.618 -22.453 1.00 97.12 211 ILE A O 1
ATOM 1716 N N . ASN A 1 212 ? 4.039 -1.828 -24.171 1.00 95.69 212 ASN A N 1
ATOM 1717 C CA . ASN A 1 212 ? 4.855 -0.647 -24.406 1.00 95.69 212 ASN A CA 1
ATOM 1718 C C . ASN A 1 212 ? 4.600 0.366 -23.284 1.00 95.69 212 ASN A C 1
ATOM 1720 O O . ASN A 1 212 ? 3.501 0.896 -23.170 1.00 95.69 212 ASN A O 1
ATOM 1724 N N . LEU A 1 213 ? 5.577 0.573 -22.408 1.00 96.38 213 LEU A N 1
ATOM 1725 C CA . LEU A 1 213 ? 5.474 1.574 -21.347 1.00 96.38 213 LEU A CA 1
ATOM 1726 C C . LEU A 1 213 ? 5.852 2.948 -21.916 1.00 96.38 213 LEU A C 1
ATOM 1728 O O . LEU A 1 213 ? 6.615 3.029 -22.879 1.00 96.38 213 LEU A O 1
ATOM 1732 N N . GLY A 1 214 ? 5.384 4.029 -21.291 1.00 94.75 214 GLY A N 1
ATOM 1733 C CA . GLY A 1 214 ? 5.852 5.370 -21.645 1.00 94.75 214 GLY A CA 1
ATOM 1734 C C . GLY A 1 214 ? 7.383 5.454 -21.563 1.00 94.75 214 GLY A C 1
ATOM 1735 O O . GLY A 1 214 ? 7.989 4.892 -20.650 1.00 94.75 214 GLY A O 1
ATOM 1736 N N . SER A 1 215 ? 8.029 6.154 -22.500 1.00 92.94 215 SER A N 1
ATOM 1737 C CA . SER A 1 215 ? 9.500 6.199 -22.615 1.00 92.94 215 SER A CA 1
ATOM 1738 C C . SER A 1 215 ? 10.199 6.606 -21.311 1.00 92.94 215 SER A C 1
ATOM 1740 O O . SER A 1 215 ? 11.177 5.981 -20.904 1.00 92.94 215 SER A O 1
ATOM 1742 N N . HIS A 1 216 ? 9.651 7.596 -20.603 1.00 93.56 216 HIS A N 1
ATOM 1743 C CA . HIS A 1 216 ? 10.153 8.037 -19.301 1.00 93.56 216 HIS A CA 1
ATOM 1744 C C . HIS A 1 216 ? 10.045 6.944 -18.219 1.00 93.56 216 HIS A C 1
ATOM 1746 O O . HIS A 1 216 ? 10.957 6.801 -17.408 1.00 93.56 216 HIS A O 1
ATOM 1752 N N . ILE A 1 217 ? 8.985 6.125 -18.238 1.00 96.56 217 ILE A N 1
ATOM 1753 C CA . ILE A 1 217 ? 8.808 4.980 -17.331 1.00 96.56 217 ILE A CA 1
ATOM 1754 C C . ILE A 1 217 ? 9.790 3.856 -17.668 1.00 96.56 217 ILE A C 1
ATOM 1756 O O . ILE A 1 217 ? 10.326 3.233 -16.752 1.00 96.56 217 ILE A O 1
ATOM 1760 N N . ILE A 1 218 ? 10.047 3.593 -18.956 1.00 95.62 218 ILE A N 1
ATOM 1761 C CA . ILE A 1 218 ? 11.040 2.594 -19.387 1.00 95.62 218 ILE A CA 1
ATOM 1762 C C . ILE A 1 218 ? 12.426 2.984 -18.887 1.00 95.62 218 ILE A C 1
ATOM 1764 O O . ILE A 1 218 ? 13.074 2.169 -18.233 1.00 95.62 218 ILE A O 1
ATOM 1768 N N . ASN A 1 219 ? 12.851 4.220 -19.158 1.00 95.88 219 ASN A N 1
ATOM 1769 C CA . ASN A 1 219 ? 14.166 4.717 -18.757 1.00 95.88 219 ASN A CA 1
ATOM 1770 C C . ASN A 1 219 ? 14.338 4.630 -17.236 1.00 95.88 219 ASN A C 1
ATOM 1772 O O . ASN A 1 219 ? 15.291 4.015 -16.758 1.00 95.88 219 ASN A O 1
ATOM 1776 N N . PHE A 1 220 ? 13.351 5.135 -16.489 1.00 96.88 220 PHE A N 1
ATOM 1777 C CA . PHE A 1 220 ? 13.306 5.020 -15.034 1.00 96.88 220 PHE A CA 1
ATOM 1778 C C . PHE A 1 220 ? 13.431 3.559 -14.572 1.00 96.88 220 PHE A C 1
ATOM 1780 O O . PHE A 1 220 ? 14.264 3.221 -13.734 1.00 96.88 220 PHE A O 1
ATOM 1787 N N . TYR A 1 221 ? 12.619 2.661 -15.134 1.00 97.56 221 TYR A N 1
ATOM 1788 C CA . TYR A 1 221 ? 12.626 1.250 -14.762 1.00 97.56 221 TYR A CA 1
ATOM 1789 C C . TYR A 1 221 ? 13.995 0.603 -15.016 1.00 97.56 221 TYR A C 1
ATOM 1791 O O . TYR A 1 221 ? 14.487 -0.148 -14.175 1.00 97.56 221 TYR A O 1
ATOM 1799 N N . GLU A 1 222 ? 14.627 0.885 -16.154 1.00 97.38 222 GLU A N 1
ATOM 1800 C CA . GLU A 1 222 ? 15.927 0.311 -16.507 1.00 97.38 222 GLU A CA 1
ATOM 1801 C C . GLU A 1 222 ? 17.054 0.781 -15.589 1.00 97.38 222 GLU A C 1
ATOM 1803 O O . GLU A 1 222 ? 17.909 -0.026 -15.219 1.00 97.38 222 GLU A O 1
ATOM 1808 N N . GLU A 1 223 ? 17.041 2.045 -15.171 1.00 97.25 223 GLU A N 1
ATOM 1809 C CA . GLU A 1 223 ? 17.982 2.572 -14.182 1.00 97.25 223 GLU A CA 1
ATOM 1810 C C . GLU A 1 223 ? 17.817 1.888 -12.825 1.00 97.25 223 GLU A C 1
ATOM 1812 O O . GLU A 1 223 ? 18.784 1.384 -12.253 1.00 97.25 223 GLU A O 1
ATOM 1817 N N . VAL A 1 224 ? 16.581 1.783 -12.338 1.00 97.69 224 VAL A N 1
ATOM 1818 C CA . VAL A 1 224 ? 16.308 1.180 -11.030 1.00 97.69 224 VAL A CA 1
ATOM 1819 C C . VAL A 1 224 ? 16.675 -0.304 -11.011 1.00 97.69 224 VAL A C 1
ATOM 1821 O O . VAL A 1 224 ? 17.252 -0.788 -10.034 1.00 97.69 224 VAL A O 1
ATOM 1824 N N . ILE A 1 225 ? 16.395 -1.038 -12.092 1.00 97.81 225 ILE A N 1
ATOM 1825 C CA . ILE A 1 225 ? 16.743 -2.461 -12.199 1.00 97.81 225 ILE A CA 1
ATOM 1826 C C . ILE A 1 225 ? 18.250 -2.701 -12.186 1.00 97.81 225 ILE A C 1
ATOM 1828 O O . ILE A 1 225 ? 18.670 -3.702 -11.601 1.00 97.81 225 ILE A O 1
ATOM 1832 N N . LYS A 1 226 ? 19.067 -1.810 -12.765 1.00 97.88 226 LYS A N 1
ATOM 1833 C CA . LYS A 1 226 ? 20.534 -1.920 -12.671 1.00 97.88 226 LYS A CA 1
ATOM 1834 C C . LYS A 1 226 ? 21.006 -1.912 -11.215 1.00 97.88 226 LYS A C 1
ATOM 1836 O O . LYS A 1 226 ? 21.946 -2.628 -10.888 1.00 97.88 226 LYS A O 1
ATOM 1841 N N . SER A 1 227 ? 20.326 -1.159 -10.352 1.00 97.69 227 SER A N 1
ATOM 1842 C CA . SER A 1 227 ? 20.674 -1.038 -8.934 1.00 97.69 227 SER A CA 1
ATOM 1843 C C . SER A 1 227 ? 20.144 -2.191 -8.077 1.00 97.69 227 SER A C 1
ATOM 1845 O O . SER A 1 227 ? 20.865 -2.691 -7.217 1.00 97.69 227 SER A O 1
ATOM 1847 N N . ILE A 1 228 ? 18.892 -2.626 -8.279 1.00 97.81 228 ILE A N 1
ATOM 1848 C CA . ILE A 1 228 ? 18.245 -3.597 -7.370 1.00 97.81 228 ILE A CA 1
ATOM 1849 C C . ILE A 1 228 ? 18.189 -5.037 -7.898 1.00 97.81 228 ILE A C 1
ATOM 1851 O O . ILE A 1 228 ? 17.992 -5.952 -7.101 1.00 97.81 228 ILE A O 1
ATOM 1855 N N . GLY A 1 229 ? 18.319 -5.246 -9.211 1.00 98.12 229 GLY A N 1
ATOM 1856 C CA . GLY A 1 229 ? 18.209 -6.550 -9.873 1.00 98.12 229 GLY A CA 1
ATOM 1857 C C . GLY A 1 229 ? 16.773 -7.043 -10.129 1.00 98.12 229 GLY A C 1
ATOM 1858 O O . GLY A 1 229 ? 15.873 -6.926 -9.291 1.00 98.12 229 GLY A O 1
ATOM 1859 N N . GLU A 1 230 ? 16.543 -7.669 -11.295 1.00 98.31 230 GLU A N 1
ATOM 1860 C CA . GLU A 1 230 ? 15.234 -8.259 -11.649 1.00 98.31 230 GLU A CA 1
ATOM 1861 C C . GLU A 1 230 ? 14.823 -9.401 -10.701 1.00 98.31 230 GLU A C 1
ATOM 1863 O O . GLU A 1 230 ? 13.636 -9.612 -10.432 1.00 98.31 230 GLU A O 1
ATOM 1868 N N . ASP A 1 231 ? 15.789 -10.156 -10.171 1.00 98.50 231 ASP A N 1
ATOM 1869 C CA . ASP A 1 231 ? 15.538 -11.320 -9.318 1.00 98.50 231 ASP A CA 1
ATOM 1870 C C . ASP A 1 231 ? 14.814 -10.935 -8.018 1.00 98.50 231 ASP A C 1
ATOM 1872 O O . ASP A 1 231 ? 13.984 -11.703 -7.515 1.00 98.50 231 ASP A O 1
ATOM 1876 N N . VAL A 1 232 ? 15.071 -9.731 -7.501 1.00 98.56 232 VAL A N 1
ATOM 1877 C CA . VAL A 1 232 ? 14.390 -9.179 -6.327 1.00 98.56 232 VAL A CA 1
ATOM 1878 C C . VAL A 1 232 ? 12.899 -8.986 -6.611 1.00 98.56 232 VAL A C 1
ATOM 1880 O O . VAL A 1 232 ? 12.066 -9.390 -5.787 1.00 98.56 232 VAL A O 1
ATOM 1883 N N . LEU A 1 233 ? 12.544 -8.456 -7.786 1.00 98.69 233 LEU A N 1
ATOM 1884 C CA . LEU A 1 233 ? 11.149 -8.294 -8.206 1.00 98.69 233 LEU A CA 1
ATOM 1885 C C . LEU A 1 233 ? 10.478 -9.650 -8.446 1.00 98.69 233 LEU A C 1
ATOM 1887 O O . LEU A 1 233 ? 9.386 -9.896 -7.932 1.00 98.69 233 LEU A O 1
ATOM 1891 N N . ILE A 1 234 ? 11.156 -10.586 -9.117 1.00 98.75 234 ILE A N 1
ATOM 1892 C CA . ILE A 1 234 ? 10.649 -11.952 -9.339 1.00 98.75 234 ILE A CA 1
ATOM 1893 C C . ILE A 1 234 ? 10.353 -12.647 -8.002 1.00 98.75 234 ILE A C 1
ATOM 1895 O O . ILE A 1 234 ? 9.289 -13.252 -7.815 1.00 98.75 234 ILE A O 1
ATOM 1899 N N . LYS A 1 235 ? 11.276 -12.550 -7.036 1.00 98.69 235 LYS A N 1
ATOM 1900 C CA . LYS A 1 235 ? 11.087 -13.080 -5.677 1.00 98.69 235 LYS A CA 1
ATOM 1901 C C . LYS A 1 235 ? 9.885 -12.426 -4.997 1.00 98.69 235 LYS A C 1
ATOM 1903 O O . LYS A 1 235 ? 9.141 -13.123 -4.299 1.00 98.69 235 LYS A O 1
ATOM 1908 N N . ARG A 1 236 ? 9.669 -11.119 -5.183 1.00 98.50 236 ARG A N 1
ATOM 1909 C CA . ARG A 1 236 ? 8.506 -10.416 -4.626 1.00 98.50 236 ARG A CA 1
ATOM 1910 C C . ARG A 1 236 ? 7.196 -10.907 -5.229 1.00 98.50 236 ARG A C 1
ATOM 1912 O O . ARG A 1 236 ? 6.316 -11.300 -4.464 1.00 98.50 236 ARG A O 1
ATOM 1919 N N . ILE A 1 237 ? 7.096 -10.955 -6.555 1.00 98.75 237 ILE A N 1
ATOM 1920 C CA . ILE A 1 237 ? 5.904 -11.420 -7.280 1.00 98.75 237 ILE A CA 1
ATOM 1921 C C . ILE A 1 237 ? 5.505 -12.814 -6.787 1.00 98.75 237 ILE A C 1
ATOM 1923 O O . ILE A 1 237 ? 4.359 -13.040 -6.395 1.00 98.75 237 ILE A O 1
ATOM 1927 N N . LYS A 1 238 ? 6.476 -13.735 -6.685 1.00 98.62 238 LYS A N 1
ATOM 1928 C CA . LYS A 1 238 ? 6.251 -15.082 -6.135 1.00 98.62 238 LYS A CA 1
ATOM 1929 C C . LYS A 1 238 ? 5.694 -15.043 -4.707 1.00 98.62 238 LYS A C 1
ATOM 1931 O O . LYS A 1 238 ? 4.795 -15.817 -4.395 1.00 98.62 238 LYS A O 1
ATOM 1936 N N . LYS A 1 239 ? 6.198 -14.163 -3.831 1.00 98.62 239 LYS A N 1
ATOM 1937 C CA . LYS A 1 239 ? 5.704 -14.033 -2.445 1.00 98.62 239 LYS A CA 1
ATOM 1938 C C . LYS A 1 239 ? 4.261 -13.524 -2.381 1.00 98.62 239 LYS A C 1
ATOM 1940 O O . LYS A 1 239 ? 3.491 -14.071 -1.595 1.00 98.62 239 LYS A O 1
ATOM 1945 N N . VAL A 1 240 ? 3.907 -12.516 -3.186 1.00 98.56 240 VAL A N 1
ATOM 1946 C CA . VAL A 1 240 ? 2.533 -11.985 -3.261 1.00 98.56 240 VAL A CA 1
ATOM 1947 C C . VAL A 1 240 ? 1.591 -13.075 -3.755 1.00 98.56 240 VAL A C 1
ATOM 1949 O O . VAL A 1 240 ? 0.632 -13.421 -3.070 1.00 98.56 240 VAL A O 1
ATOM 1952 N N . ARG A 1 241 ? 1.909 -13.698 -4.896 1.00 97.81 241 ARG A N 1
ATOM 1953 C CA . ARG A 1 241 ? 1.033 -14.695 -5.528 1.00 97.81 241 ARG A CA 1
ATOM 1954 C C . ARG A 1 241 ? 0.855 -15.966 -4.696 1.00 97.81 241 ARG A C 1
ATOM 1956 O O . ARG A 1 241 ? -0.220 -16.553 -4.731 1.00 97.81 241 ARG A O 1
ATOM 1963 N N . LYS A 1 242 ? 1.859 -16.341 -3.895 1.00 98.06 242 LYS A N 1
ATOM 1964 C CA . LYS A 1 242 ? 1.782 -17.443 -2.917 1.00 98.06 242 LYS A CA 1
ATOM 1965 C C . LYS A 1 242 ? 1.091 -17.071 -1.596 1.00 98.06 242 LYS A C 1
ATOM 1967 O O . LYS A 1 242 ? 1.127 -17.877 -0.674 1.00 98.06 242 LYS A O 1
ATOM 1972 N N . LYS A 1 243 ? 0.499 -15.873 -1.469 1.00 97.12 243 LYS A N 1
ATOM 1973 C CA . LYS A 1 243 ? -0.220 -15.418 -0.261 1.00 97.12 243 LYS A CA 1
ATOM 1974 C C . LYS A 1 243 ? 0.618 -15.560 1.021 1.00 97.12 243 LYS A C 1
ATOM 1976 O O . LYS A 1 243 ? 0.132 -16.001 2.060 1.00 97.12 243 LYS A O 1
ATOM 1981 N N . ARG A 1 244 ? 1.912 -15.210 0.948 1.00 96.88 244 ARG A N 1
ATOM 1982 C CA . ARG A 1 244 ? 2.857 -15.398 2.069 1.00 96.88 244 ARG A CA 1
ATOM 1983 C C . ARG A 1 244 ? 2.499 -14.575 3.314 1.00 96.88 244 ARG A C 1
ATOM 1985 O O . ARG A 1 244 ? 2.893 -14.950 4.413 1.00 96.88 244 ARG A O 1
ATOM 1992 N N . TYR A 1 245 ? 1.819 -13.450 3.133 1.00 97.50 245 TYR A N 1
ATOM 1993 C CA . TYR A 1 245 ? 1.374 -12.575 4.213 1.00 97.50 245 TYR A CA 1
ATOM 1994 C C . TYR A 1 245 ? -0.136 -12.736 4.391 1.00 97.50 245 TYR A C 1
ATOM 1996 O O . TYR A 1 245 ? -0.841 -12.963 3.410 1.00 97.50 245 TYR A O 1
ATOM 2004 N N . GLN A 1 246 ? -0.603 -12.658 5.634 1.00 97.81 246 GLN A N 1
ATOM 2005 C CA . GLN A 1 246 ? -1.986 -12.921 6.030 1.00 97.81 246 GLN A CA 1
ATOM 2006 C C . GLN A 1 246 ? -2.509 -11.765 6.888 1.00 97.81 246 GLN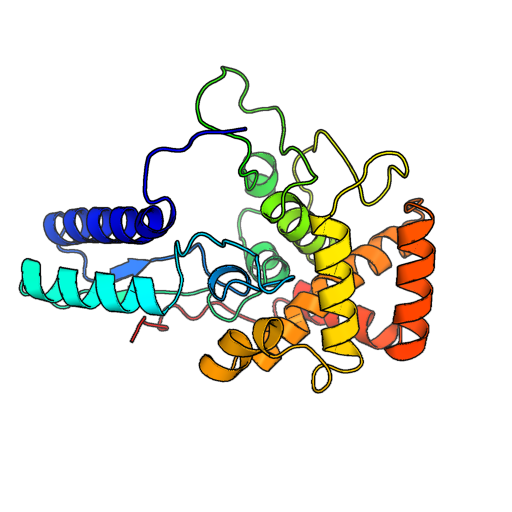 A C 1
ATOM 2008 O O . GLN A 1 246 ? -1.705 -11.095 7.541 1.00 97.81 246 GLN A O 1
ATOM 2013 N N . PRO A 1 247 ? -3.826 -11.512 6.877 1.00 97.56 247 PRO A N 1
ATOM 2014 C CA . PRO A 1 247 ? -4.422 -10.492 7.723 1.00 97.56 247 PRO A CA 1
ATOM 2015 C C . PRO A 1 247 ? -4.345 -10.890 9.197 1.00 97.56 247 PRO A C 1
ATOM 2017 O O . PRO A 1 247 ? -4.488 -12.063 9.540 1.00 97.56 247 PRO A O 1
ATOM 2020 N N . ASP A 1 248 ? -4.168 -9.901 10.068 1.00 97.62 248 ASP A N 1
ATOM 2021 C CA . ASP A 1 248 ? -4.173 -10.097 11.517 1.00 97.62 248 ASP A CA 1
ATOM 2022 C C . ASP A 1 248 ? -5.470 -9.549 12.120 1.00 97.62 248 ASP A C 1
ATOM 2024 O O . ASP A 1 248 ? -5.570 -8.392 12.528 1.00 97.62 248 ASP A O 1
ATOM 2028 N N . PHE A 1 249 ? -6.489 -10.404 12.198 1.00 96.81 249 PHE A N 1
ATOM 2029 C CA . PHE A 1 249 ? -7.782 -10.059 12.799 1.00 96.81 249 PHE A CA 1
ATOM 2030 C C . PHE A 1 249 ? -7.725 -9.848 14.322 1.00 96.81 249 PHE A C 1
ATOM 2032 O O . PHE A 1 249 ? -8.723 -9.443 14.915 1.00 96.81 249 PHE A O 1
ATOM 2039 N N . ASN A 1 250 ? -6.569 -10.075 14.952 1.00 96.81 250 ASN A N 1
ATOM 2040 C CA . ASN A 1 250 ? -6.316 -9.750 16.353 1.00 96.81 250 ASN A CA 1
ATOM 2041 C C . ASN A 1 250 ? -5.493 -8.466 16.507 1.00 96.81 250 ASN A C 1
ATOM 2043 O O . ASN A 1 250 ? -5.111 -8.105 17.623 1.00 96.81 250 ASN A O 1
ATOM 2047 N N . LYS A 1 251 ? -5.225 -7.751 15.410 1.00 96.88 251 LYS A N 1
ATOM 2048 C CA . LYS A 1 251 ? -4.504 -6.490 15.464 1.00 96.88 251 LYS A CA 1
ATOM 2049 C C . LYS A 1 251 ? -5.425 -5.344 15.832 1.00 96.88 251 LYS A C 1
ATOM 2051 O O . LYS A 1 251 ? -6.258 -4.912 15.035 1.00 96.88 251 LYS A O 1
ATOM 2056 N N . TYR A 1 252 ? -5.227 -4.820 17.034 1.00 96.12 252 TYR A N 1
ATOM 2057 C CA . TYR A 1 252 ? -6.006 -3.708 17.555 1.00 96.12 252 TYR A CA 1
ATOM 2058 C C . TYR A 1 252 ? -5.249 -2.387 17.460 1.00 96.12 252 TYR A C 1
ATOM 2060 O O . TYR A 1 252 ? -4.044 -2.321 17.713 1.00 96.12 252 TYR A O 1
ATOM 2068 N N . VAL A 1 253 ? -5.986 -1.313 17.183 1.00 94.50 253 VAL A N 1
ATOM 2069 C CA . VAL A 1 253 ? -5.512 0.050 17.446 1.00 94.5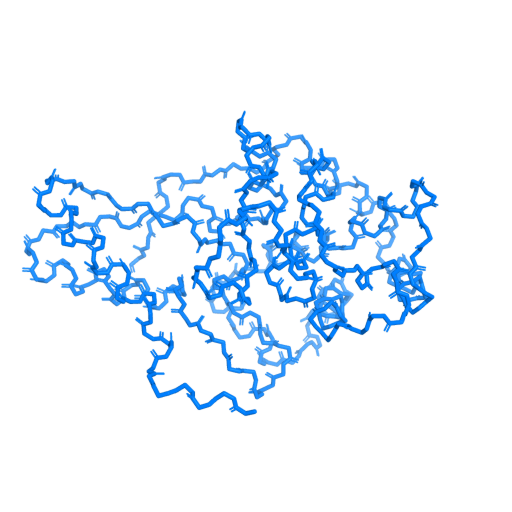0 253 VAL A CA 1
ATOM 2070 C C . VAL A 1 253 ? -5.225 0.161 18.942 1.00 94.50 253 VAL A C 1
ATOM 2072 O O . VAL A 1 253 ? -6.074 -0.216 19.760 1.00 94.50 253 VAL A O 1
ATOM 2075 N N . LYS A 1 254 ? -4.035 0.653 19.298 1.00 87.56 254 LYS A N 1
ATOM 2076 C CA . LYS A 1 254 ? -3.638 0.865 20.695 1.00 87.56 254 LYS A CA 1
ATOM 2077 C C . LYS A 1 254 ? -4.418 2.031 21.306 1.00 87.56 254 LYS A C 1
ATOM 2079 O O . LYS A 1 254 ? -4.326 3.171 20.790 1.00 87.56 254 LYS A O 1
#

Radius of gyration: 18.95 Å; chains: 1; bounding box: 47×44×53 Å

Foldseek 3Di:
DDPDPDDLQCQLLVVLLVVLVVCLVVVHQEDEDAPAAPPLLPQDLDPPDDHRNNNNLVSQLVSQVVSCVVSVHHHWYFHFCNLPALLLVQLPDPCLVCQQQDAQAPPPDDDDDDSQDARQCQDLSNLSNQLSCLLNVGDHYHHPDHLFQDQVDDHPSLVSLLVLLLCLQQPVPPDDCSRCVSCVVVVNSVRSPLSSLSNLLSVVSCVVVVRHTHPVNVVSSVVSCVRRPPVSSVVSSVCSNVSVDGTDRVDTSD

Sequence (254 aa):
PMYSEGYSQLRGFFYVLSGSIYANLKNAKQIFITECGPTMYQMRFSPMDSITMTTHPFVLSKAKKLSELFFKKKLNFVIPFEDLTKAEVAKLNPFPDLFKISHSCIGMRWIGSDFKENNDGTCYGCVVRRLGLITAELEDVNYEKNPIVDSDISSDNLSNLLAFSSEFLIDWQGMEYCQLENINEYKKYKLFRRFSLDNLAALYILKKRGINLGSHIINFYEEVIKSIGEDVLIKRIKKVRKKRYQPDFNKYVK